Protein AF-A0A443SBC2-F1 (afdb_monomer)

Solvent-accessible surface area (backbone atoms only — not comparable to full-atom values): 10762 Å² total; per-residue (Å²): 138,77,48,64,38,81,44,65,46,86,57,54,57,72,77,80,82,65,91,41,56,17,70,74,80,70,44,75,55,86,59,89,43,42,35,43,41,45,46,90,84,45,84,86,60,54,42,38,27,45,38,73,80,47,44,41,19,76,85,80,59,51,44,46,48,43,91,87,34,51,84,61,52,44,32,42,48,98,94,38,43,25,39,55,72,54,41,27,60,75,68,70,64,67,94,54,98,64,90,69,68,66,50,53,18,60,63,77,65,45,80,42,57,73,84,59,74,66,41,68,83,55,99,84,45,36,22,42,66,85,44,38,37,17,72,81,79,61,48,74,59,51,78,71,39,47,32,31,70,43,95,84,71,66,48,38,35,36,40,89,91,60,34,90,78,50,81,91,57,74,74,45,67,39,70,85,128

Sequence (177 aa):
MSEIVKNVRKSCVELKHVVSVCHRCGRYINERYMLFTRATRSSADDKYWHCNGCLRCDDCGLDFGESNNYQERLYFKDGKYLCKKDYHRFCGVQKSNVLRTSGYCSGCKNFVPYDSVVVKLNATLIFHVECLLCSKCKQRLSTGDKYVLRSDGEGVVCLLNCGGDARGRKRAVLHKK

Nearest PDB structures (foldseek):
  2dfy-assembly2_C  TM=6.670E-01  e=6.212E-09  Mus musculus
  9f5b-assembly1_A  TM=6.236E-01  e=3.544E-08  Homo sapiens
  2rgt-assembly1_A-2  TM=5.190E-01  e=1.484E-08  Mus musculus
  6cme-assembly2_B  TM=4.840E-01  e=2.651E-08  Mus musculus
  4jcj-assembly2_B  TM=4.742E-01  e=1.271E-07  Mus musculus

InterPro domains:
  IPR001781 Zinc finger, LIM-type [PF00412] (22-89)
  IPR001781 Zinc finger, LIM-type [PF00412] (105-158)
  IPR001781 Zinc finger, LIM-type [PS00478] (105-141)
  IPR001781 Zinc finger, LIM-type [PS50023] (20-93)
  IPR001781 Zinc finger, LIM-type [PS50023] (103-169)
  IPR001781 Zinc finger, LIM-type [SM00132] (21-86)
  IPR001781 Zinc finger, LIM-type [SM00132] (104-161)
  IPR050945 LMO/RBTN Transcription Factors [PTHR45787] (19-151)

Foldseek 3Di:
DKWWQADFDQPQPQDPPDQAAAPQPRHTAPDSGWTWTDGPPDPVPIGIHHLPQRQAFPPPRHRCSDPVNVPWTWIDDPNTIHTPVVVCVVVVNDPDPPPFDWDAALQPRHTDDSPADWFDPDPHHIHHQQRQAAPPPRHRDDAFWKWFQDPVNSHIHTCPPGVPPVPPTDIDGRHDD

Structure (mmCIF, N/CA/C/O backbone):
data_AF-A0A443SBC2-F1
#
_entry.id   AF-A0A443SBC2-F1
#
loop_
_atom_site.group_PDB
_atom_site.id
_atom_site.type_symbol
_atom_site.label_atom_id
_atom_site.label_alt_id
_atom_site.label_comp_id
_atom_site.label_asym_id
_atom_site.label_entity_id
_atom_site.label_seq_id
_atom_site.pdbx_PDB_ins_code
_atom_site.Cartn_x
_atom_site.Cartn_y
_atom_site.Cartn_z
_atom_site.occupancy
_atom_site.B_iso_or_equiv
_atom_site.auth_seq_id
_atom_site.auth_comp_id
_atom_site.auth_asym_id
_atom_site.auth_atom_id
_atom_site.pdbx_PDB_model_num
ATOM 1 N N . MET A 1 1 ? -18.798 7.014 -0.365 1.00 45.03 1 MET A N 1
ATOM 2 C CA . MET A 1 1 ? -18.417 8.028 0.645 1.00 45.03 1 MET A CA 1
ATOM 3 C C . MET A 1 1 ? -17.657 7.302 1.743 1.00 45.03 1 MET A C 1
ATOM 5 O O . MET A 1 1 ? -18.220 6.394 2.325 1.00 45.03 1 MET A O 1
ATOM 9 N N . SER A 1 2 ? -16.370 7.585 1.937 1.00 49.59 2 SER A N 1
ATOM 10 C CA . SER A 1 2 ? -15.526 6.899 2.929 1.00 49.59 2 SER A CA 1
ATOM 11 C C . SER A 1 2 ? -15.548 7.641 4.263 1.00 49.59 2 SER A C 1
ATOM 13 O O . SER A 1 2 ? -15.287 8.847 4.286 1.00 49.59 2 SER A O 1
ATOM 15 N N . GLU A 1 3 ? -15.817 6.941 5.360 1.00 57.97 3 GLU A N 1
ATOM 16 C CA . GLU A 1 3 ? -15.925 7.545 6.687 1.00 57.97 3 GLU A CA 1
ATOM 17 C C . GLU A 1 3 ? -14.616 7.367 7.465 1.00 57.97 3 GLU A C 1
ATOM 19 O O . GLU A 1 3 ? -14.084 6.268 7.630 1.00 57.97 3 GLU A O 1
ATOM 24 N N . ILE A 1 4 ? -14.055 8.481 7.937 1.00 61.06 4 ILE A N 1
ATOM 25 C CA . ILE A 1 4 ? -12.857 8.459 8.782 1.00 61.06 4 ILE A CA 1
ATOM 26 C C . ILE A 1 4 ? -13.313 8.241 10.221 1.00 61.06 4 ILE A C 1
ATOM 28 O O . ILE A 1 4 ? -14.001 9.097 10.777 1.00 61.06 4 ILE A O 1
ATOM 32 N N . VAL A 1 5 ? -12.885 7.150 10.854 1.00 64.81 5 VAL A N 1
ATOM 33 C CA . VAL A 1 5 ? -13.143 6.908 12.277 1.00 64.81 5 VAL A CA 1
ATOM 34 C C . VAL A 1 5 ? -12.118 7.718 13.069 1.00 64.81 5 VAL A C 1
ATOM 36 O O . VAL A 1 5 ? -10.976 7.316 13.275 1.00 64.81 5 VAL A O 1
ATOM 39 N N . LYS A 1 6 ? -12.498 8.947 13.432 1.00 54.91 6 LYS A N 1
ATOM 40 C CA . LYS A 1 6 ? -11.538 9.991 13.834 1.00 54.91 6 LYS A CA 1
ATOM 41 C C . LYS A 1 6 ? -10.907 9.800 15.213 1.00 54.91 6 LYS A C 1
ATOM 43 O O . LYS A 1 6 ? -9.974 10.529 15.520 1.00 54.91 6 LYS A O 1
ATOM 48 N N . ASN A 1 7 ? -11.389 8.882 16.049 1.00 52.66 7 ASN A N 1
ATOM 49 C CA . ASN A 1 7 ? -10.945 8.795 17.437 1.00 52.66 7 ASN A CA 1
ATOM 50 C C . ASN A 1 7 ? -11.088 7.372 17.990 1.00 52.66 7 ASN A C 1
ATOM 52 O O . ASN A 1 7 ? -12.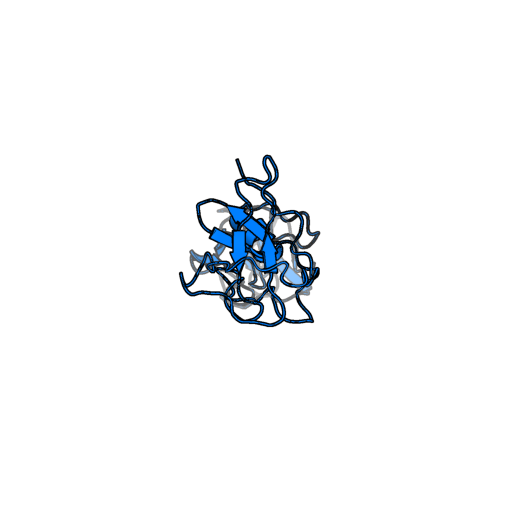163 7.016 18.467 1.00 52.66 7 ASN A O 1
ATOM 56 N N . VAL A 1 8 ? -9.999 6.598 17.982 1.00 54.41 8 VAL A N 1
ATOM 57 C CA . VAL A 1 8 ? -9.817 5.474 18.913 1.00 54.41 8 VAL A CA 1
ATOM 58 C C . VAL A 1 8 ? -9.191 6.080 20.163 1.00 54.41 8 VAL A C 1
ATOM 60 O O . VAL A 1 8 ? -7.974 6.191 20.289 1.00 54.41 8 VAL A O 1
ATOM 63 N N . ARG A 1 9 ? -10.019 6.625 21.058 1.00 51.41 9 ARG A N 1
ATOM 64 C CA . ARG A 1 9 ? -9.485 7.141 22.319 1.00 51.41 9 ARG A CA 1
ATOM 65 C C . ARG A 1 9 ? -9.171 5.939 23.196 1.00 51.41 9 ARG A C 1
ATOM 67 O O . ARG A 1 9 ? -10.083 5.208 23.560 1.00 51.41 9 ARG A O 1
ATOM 74 N N . LYS A 1 10 ? -7.927 5.850 23.677 1.00 44.16 10 LYS A N 1
ATOM 75 C CA . LYS A 1 10 ? -7.561 5.111 24.900 1.00 44.16 10 LYS A CA 1
ATOM 76 C C . LYS A 1 10 ? -8.188 5.746 26.150 1.00 44.16 10 LYS A C 1
ATOM 78 O O . LYS A 1 10 ? -7.647 5.649 27.245 1.00 44.16 10 LYS A O 1
ATOM 83 N N . SER A 1 11 ? -9.308 6.455 25.997 1.00 43.88 11 SER A N 1
ATOM 84 C CA . SER A 1 11 ? -10.160 6.766 27.124 1.00 43.88 11 SER A CA 1
ATOM 85 C C . SER A 1 11 ? -10.791 5.437 27.470 1.00 43.88 11 SER A C 1
ATOM 87 O O . SER A 1 11 ? -11.877 5.119 27.006 1.00 43.88 11 SER A O 1
ATOM 89 N N . CYS A 1 12 ? -10.034 4.646 28.221 1.00 46.56 12 CYS A N 1
ATOM 90 C CA . CYS A 1 12 ? -10.514 3.848 29.317 1.00 46.56 12 CYS A CA 1
ATOM 91 C C . CYS A 1 12 ? -11.676 4.605 29.969 1.00 46.56 12 CYS A C 1
ATOM 93 O O . CYS A 1 12 ? -11.464 5.418 30.863 1.00 46.56 12 CYS A O 1
ATOM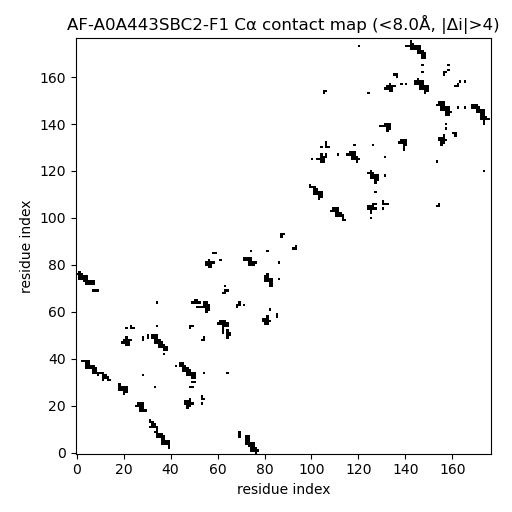 95 N N . VAL A 1 13 ? -12.885 4.460 29.424 1.00 51.00 13 VAL A N 1
ATOM 96 C CA . VAL A 1 13 ? -14.071 5.012 30.057 1.00 51.00 13 VAL A CA 1
ATOM 97 C C . VAL A 1 13 ? -14.303 4.072 31.219 1.00 51.00 13 VAL A C 1
ATOM 99 O O . VAL A 1 13 ? -14.571 2.890 31.013 1.00 51.00 13 VAL A O 1
ATOM 102 N N . GLU A 1 14 ? -14.092 4.575 32.429 1.00 47.28 14 GLU A N 1
ATOM 103 C CA . GLU A 1 14 ? -14.454 3.856 33.638 1.00 47.28 14 GLU A CA 1
ATOM 104 C C . GLU A 1 14 ? -15.924 3.448 33.508 1.00 47.28 14 GLU A C 1
ATOM 106 O O . GLU A 1 14 ? -16.772 4.281 33.167 1.00 47.28 14 GLU A O 1
ATOM 111 N N . LEU A 1 15 ? -16.199 2.149 33.666 1.00 50.91 15 LEU A N 1
ATOM 112 C CA . LEU A 1 15 ? -17.531 1.573 33.528 1.00 50.91 15 LEU A CA 1
ATOM 113 C C . LEU A 1 15 ? -18.494 2.315 34.459 1.00 50.91 15 LEU A C 1
ATOM 115 O O . LEU A 1 15 ? -18.660 1.951 35.619 1.00 50.91 15 LEU A O 1
ATOM 119 N N . LYS A 1 16 ? -19.230 3.295 33.936 1.00 47.50 16 LYS A N 1
ATOM 120 C CA . LYS A 1 16 ? -20.528 3.649 34.507 1.00 47.50 16 LYS A CA 1
ATOM 121 C C . LYS A 1 16 ? -21.515 2.552 34.114 1.00 47.50 16 LYS A C 1
ATOM 123 O O . LYS A 1 16 ? -22.383 2.789 33.294 1.00 47.50 16 LYS A O 1
ATOM 128 N N . HIS A 1 17 ? -21.329 1.335 34.631 1.00 50.44 17 HIS A N 1
ATOM 129 C CA . HIS A 1 17 ? -22.318 0.249 34.600 1.00 50.44 17 HIS A CA 1
ATOM 130 C C . HIS A 1 17 ? -23.004 -0.033 33.239 1.00 50.44 17 HIS A C 1
ATOM 132 O O . HIS A 1 17 ? -24.170 -0.417 33.215 1.00 50.44 17 HIS A O 1
ATOM 138 N N . VAL A 1 18 ? -22.319 0.115 32.096 1.00 56.25 18 VAL A N 1
ATOM 139 C CA . VAL A 1 18 ? -22.893 -0.266 30.791 1.00 56.25 18 VAL A CA 1
ATOM 140 C C . VAL A 1 18 ? -22.259 -1.565 30.319 1.00 56.25 18 VAL A C 1
ATOM 142 O O . VAL A 1 18 ? -21.136 -1.576 29.812 1.00 56.25 18 VAL A O 1
ATOM 145 N N . VAL A 1 19 ? -22.998 -2.664 30.474 1.00 64.00 19 VAL A N 1
ATOM 146 C CA . VAL A 1 19 ? -22.693 -3.938 29.817 1.00 64.00 19 VAL A CA 1
ATOM 147 C C . VAL A 1 19 ? -22.680 -3.684 28.309 1.00 64.00 19 VAL A C 1
ATOM 149 O O . VAL A 1 19 ? -23.722 -3.486 27.691 1.00 64.00 19 VAL A O 1
ATOM 152 N N . SER A 1 20 ? -21.484 -3.625 27.728 1.00 77.88 20 SER A N 1
ATOM 153 C CA . SER A 1 20 ? -21.288 -3.290 26.317 1.00 77.88 20 SER A CA 1
ATOM 154 C C . SER A 1 20 ? -20.962 -4.556 25.533 1.00 77.88 20 SER A C 1
ATOM 156 O O . SER A 1 20 ? -20.170 -5.387 25.980 1.00 77.88 20 SER A O 1
ATOM 158 N N . VAL A 1 21 ? -21.577 -4.722 24.363 1.00 85.94 21 VAL A N 1
ATOM 159 C CA . VAL A 1 21 ? -21.328 -5.862 23.471 1.00 85.94 21 VAL A CA 1
ATOM 160 C C . VAL A 1 21 ? -20.299 -5.456 22.423 1.00 85.94 21 VAL A C 1
ATOM 162 O O . VAL A 1 21 ? -20.427 -4.411 21.783 1.00 85.94 21 VAL A O 1
ATOM 165 N N . CYS A 1 22 ? -19.269 -6.279 22.237 1.00 87.88 22 CYS A N 1
ATOM 166 C CA . CYS A 1 22 ? -18.253 -6.025 21.227 1.00 87.88 22 CYS A CA 1
ATOM 167 C C . CYS A 1 22 ? -18.829 -6.175 19.816 1.00 87.88 22 CYS A C 1
ATOM 169 O O . CYS A 1 22 ? -19.391 -7.214 19.470 1.00 87.88 22 CYS A O 1
ATOM 171 N N . HIS A 1 23 ? -18.600 -5.169 18.969 1.00 87.38 23 HIS A N 1
ATOM 172 C CA . HIS A 1 23 ? -19.105 -5.154 17.598 1.00 87.38 23 HIS A CA 1
ATOM 173 C C . HIS A 1 23 ? -18.532 -6.274 16.711 1.00 87.38 23 HIS A C 1
ATOM 175 O O . HIS A 1 23 ? -19.235 -6.751 15.827 1.00 87.38 23 HIS A O 1
ATOM 181 N N . ARG A 1 24 ? -17.281 -6.715 16.938 1.00 87.06 24 ARG A N 1
ATOM 182 C CA . ARG A 1 24 ? -16.653 -7.777 16.126 1.00 87.06 24 ARG A CA 1
ATOM 183 C C . ARG A 1 24 ? -17.097 -9.176 16.534 1.00 87.06 24 ARG A C 1
ATOM 185 O O . ARG A 1 24 ? -17.458 -9.974 15.680 1.00 87.06 24 ARG A O 1
ATOM 192 N N . CYS A 1 25 ? -16.987 -9.502 17.821 1.00 89.81 25 CYS A N 1
ATOM 193 C CA . CYS A 1 25 ? -17.155 -10.877 18.299 1.00 89.81 25 CYS A CA 1
ATOM 194 C C . CYS A 1 25 ? -18.537 -11.156 18.908 1.00 89.81 25 CYS A C 1
ATOM 196 O O . CYS A 1 25 ? -18.828 -12.308 19.221 1.00 89.81 25 CYS A O 1
ATOM 198 N N . GLY A 1 26 ? -19.366 -10.127 19.121 1.00 87.44 26 GLY A N 1
ATOM 199 C CA . GLY A 1 26 ? -20.708 -10.257 19.697 1.00 87.44 26 GLY A CA 1
ATOM 200 C C . GLY A 1 26 ? -20.736 -10.638 21.180 1.00 87.44 26 GLY A C 1
ATOM 201 O O . GLY A 1 26 ? -21.807 -10.884 21.727 1.00 87.44 26 GLY A O 1
ATOM 202 N N . ARG A 1 27 ? -19.580 -10.703 21.850 1.00 88.00 27 ARG A N 1
ATOM 203 C CA . ARG A 1 27 ? -19.480 -11.045 23.276 1.00 88.00 27 ARG A CA 1
ATOM 204 C C . ARG A 1 27 ? -19.495 -9.796 24.145 1.00 88.00 27 ARG A C 1
ATOM 206 O O . ARG A 1 27 ? -19.067 -8.724 23.716 1.00 88.00 27 ARG A O 1
ATOM 213 N N . TYR A 1 28 ? -19.928 -9.965 25.388 1.00 85.31 28 TYR A N 1
ATOM 214 C CA . TYR A 1 28 ? -19.843 -8.922 26.403 1.00 85.31 28 TYR A CA 1
ATOM 215 C C . TYR A 1 28 ? -18.390 -8.515 26.676 1.00 85.31 28 TYR A C 1
ATOM 217 O O . TYR A 1 28 ? -17.472 -9.343 26.692 1.00 85.31 28 TYR A O 1
ATOM 225 N N . ILE A 1 29 ? -18.181 -7.217 26.868 1.00 84.12 29 ILE A N 1
ATOM 226 C CA . ILE A 1 29 ? -16.894 -6.640 27.240 1.00 84.12 29 ILE A CA 1
ATOM 227 C C . ILE A 1 29 ? -16.832 -6.590 28.766 1.00 84.12 29 ILE A C 1
ATOM 229 O O . ILE A 1 29 ? -17.427 -5.718 29.390 1.00 84.12 29 ILE A O 1
ATOM 233 N N . ASN A 1 30 ? -16.105 -7.544 29.351 1.00 79.81 30 ASN A N 1
ATOM 234 C CA . ASN A 1 30 ? -15.861 -7.634 30.798 1.00 79.81 30 ASN A CA 1
ATOM 235 C C . ASN A 1 30 ? -14.482 -7.071 31.196 1.00 79.81 30 ASN A C 1
ATOM 237 O O . ASN A 1 30 ? -14.029 -7.243 32.325 1.00 79.81 30 ASN A O 1
ATOM 241 N N . GLU A 1 31 ? -13.772 -6.463 30.248 1.00 73.94 31 GLU A N 1
ATOM 242 C CA . GLU A 1 31 ? -12.428 -5.929 30.449 1.00 73.94 31 GLU A CA 1
ATOM 243 C C . GLU A 1 31 ? -12.472 -4.629 31.258 1.00 73.94 31 GLU A C 1
ATOM 245 O O . GLU A 1 31 ? -13.407 -3.837 31.150 1.00 73.94 31 GLU A O 1
ATOM 250 N N . ARG A 1 32 ? -11.412 -4.371 32.038 1.00 72.19 32 ARG A N 1
ATOM 251 C CA . ARG A 1 32 ? -11.267 -3.121 32.807 1.00 72.19 32 ARG A CA 1
ATOM 252 C C . ARG A 1 32 ? -11.282 -1.880 31.911 1.00 72.19 32 ARG A C 1
ATOM 254 O O . ARG A 1 32 ? -11.643 -0.792 32.351 1.00 72.19 32 ARG A O 1
ATOM 261 N N . TYR A 1 33 ? -10.845 -2.052 30.672 1.00 72.94 33 TYR A N 1
ATOM 262 C CA . TYR A 1 33 ? -10.735 -1.016 29.667 1.00 72.94 33 TYR A CA 1
ATOM 263 C C . TYR A 1 33 ? -11.360 -1.527 28.375 1.00 72.94 33 TYR A C 1
ATOM 265 O O . TYR A 1 33 ? -11.279 -2.715 28.084 1.00 72.94 33 TYR A O 1
ATOM 273 N N . MET A 1 34 ? -11.972 -0.629 27.608 1.00 75.50 34 MET A N 1
ATOM 274 C CA . MET A 1 34 ? -12.554 -0.945 26.307 1.00 75.50 34 MET A CA 1
ATOM 275 C C . MET A 1 34 ? -12.214 0.144 25.299 1.00 75.50 34 MET A C 1
ATOM 277 O O . MET A 1 34 ? -11.988 1.301 25.667 1.00 75.50 34 MET A O 1
ATOM 281 N N . LEU A 1 35 ? -12.206 -0.220 24.021 1.00 78.69 35 LEU A N 1
ATOM 282 C CA . LEU A 1 35 ? -12.075 0.731 22.927 1.00 78.69 35 LEU A CA 1
ATOM 283 C C . LEU A 1 35 ? -13.469 1.108 22.438 1.00 78.69 35 LEU A C 1
ATOM 285 O O . LEU A 1 35 ? -14.365 0.269 22.347 1.00 78.69 35 LEU A O 1
ATOM 289 N N . PHE A 1 36 ? -13.641 2.367 22.061 1.00 78.44 36 PHE A N 1
ATOM 290 C CA . PHE A 1 36 ? -14.837 2.806 21.360 1.00 78.44 36 PHE A CA 1
ATOM 291 C C . PHE A 1 36 ? -14.449 3.618 20.132 1.00 78.44 36 PHE A C 1
ATOM 293 O O . PHE A 1 36 ? -13.471 4.370 20.132 1.00 78.44 36 PHE A O 1
ATOM 300 N N . THR A 1 37 ? -15.221 3.446 19.069 1.00 76.44 37 THR A N 1
ATOM 301 C CA . THR A 1 37 ? -15.059 4.177 17.816 1.00 76.44 37 THR A CA 1
ATOM 302 C C . THR A 1 37 ? -16.245 5.104 17.641 1.00 76.44 37 THR A C 1
ATOM 304 O O . THR A 1 37 ? -17.375 4.626 17.549 1.00 76.44 37 THR A O 1
ATOM 307 N N . ARG A 1 38 ? -15.984 6.413 17.563 1.00 70.94 38 ARG A N 1
ATOM 308 C CA . ARG A 1 38 ? -17.017 7.412 17.268 1.00 70.94 38 ARG A CA 1
ATOM 309 C C . ARG A 1 38 ? -17.305 7.496 15.781 1.00 70.94 38 ARG A C 1
ATOM 311 O O . ARG A 1 38 ? -16.388 7.764 14.995 1.00 70.94 38 ARG A O 1
ATOM 318 N N . ALA A 1 39 ? -18.571 7.343 15.413 1.00 61.34 39 ALA A N 1
ATOM 319 C CA . ALA A 1 39 ? -19.033 7.704 14.083 1.00 61.34 39 ALA A CA 1
ATOM 320 C C . ALA A 1 39 ? -19.072 9.234 13.940 1.00 61.34 39 ALA A C 1
ATOM 322 O O . ALA A 1 39 ? -19.219 9.980 14.906 1.00 61.34 39 ALA A O 1
ATOM 323 N N . THR A 1 40 ? -18.887 9.737 12.722 1.00 53.91 40 THR A N 1
ATOM 324 C CA . THR A 1 40 ? -18.639 11.173 12.493 1.00 53.91 40 THR A CA 1
ATOM 325 C C . THR A 1 40 ? -19.895 12.049 12.503 1.00 53.91 40 THR A C 1
ATOM 327 O O . THR A 1 40 ? -19.765 13.261 12.337 1.00 53.91 40 THR A O 1
ATOM 330 N N . ARG A 1 41 ? -21.093 11.473 12.679 1.00 50.75 41 ARG A N 1
ATOM 331 C CA . ARG A 1 41 ? -22.367 12.187 12.469 1.00 50.75 41 ARG A CA 1
ATOM 332 C C . ARG A 1 41 ? -23.390 12.047 13.598 1.00 50.75 41 ARG A C 1
ATOM 334 O O . ARG A 1 41 ? -24.247 12.916 13.704 1.00 50.75 41 ARG A O 1
ATOM 341 N N . SER A 1 42 ? -23.297 11.027 14.452 1.00 50.66 42 SER A N 1
ATOM 342 C CA . SER A 1 42 ? -24.193 10.853 15.600 1.00 50.66 42 SER A CA 1
ATOM 343 C C . SER A 1 42 ? -23.514 10.009 16.686 1.00 50.66 42 SER A C 1
ATOM 345 O O . SER A 1 42 ? -22.711 9.134 16.372 1.00 50.66 42 SER A O 1
ATOM 347 N N . SER A 1 43 ? -23.836 10.260 17.957 1.00 56.84 43 SER A N 1
ATOM 348 C CA . SER A 1 43 ? -23.415 9.417 19.089 1.00 56.84 43 SER A CA 1
ATOM 349 C C . SER A 1 43 ? -24.206 8.107 19.197 1.00 56.84 43 SER A C 1
ATOM 351 O O . SER A 1 43 ? -23.905 7.293 20.063 1.00 56.84 43 SER A O 1
ATOM 353 N N . ALA A 1 44 ? -25.229 7.905 18.359 1.00 56.47 44 ALA A N 1
ATOM 354 C CA . ALA A 1 44 ? -26.037 6.686 18.344 1.00 56.47 44 ALA A CA 1
ATOM 355 C C . ALA A 1 44 ? -25.349 5.529 17.596 1.00 56.47 44 ALA A C 1
ATOM 357 O O . ALA A 1 44 ? -25.728 4.376 17.773 1.00 56.47 44 ALA A O 1
ATOM 358 N N . ASP A 1 45 ? -24.312 5.827 16.811 1.00 66.62 45 ASP A N 1
ATOM 359 C CA . ASP A 1 45 ? -23.561 4.846 16.019 1.00 66.62 45 ASP A CA 1
ATOM 360 C C . ASP A 1 45 ? -22.191 4.510 16.637 1.00 66.62 45 ASP A C 1
ATOM 362 O O . ASP A 1 45 ? -21.313 3.945 15.974 1.00 66.62 45 ASP A O 1
ATOM 366 N N . ASP A 1 46 ? -21.979 4.885 17.902 1.00 75.38 46 ASP A N 1
ATOM 367 C CA . ASP A 1 46 ? -20.761 4.562 18.637 1.00 75.38 46 ASP A CA 1
ATOM 368 C C . ASP A 1 46 ? -20.667 3.038 18.823 1.00 75.38 46 ASP A C 1
ATOM 370 O O . ASP A 1 46 ? -21.585 2.378 19.310 1.00 75.38 46 ASP A O 1
ATOM 374 N N . LYS A 1 47 ? -19.537 2.456 18.409 1.00 82.19 47 LYS A N 1
ATOM 375 C CA . LYS A 1 47 ? -19.287 1.006 18.499 1.00 82.19 47 LYS A CA 1
ATOM 376 C C . LYS A 1 47 ? -18.231 0.716 19.553 1.00 82.19 47 LYS A C 1
ATOM 378 O O . LYS A 1 47 ? -17.243 1.449 19.651 1.00 82.19 47 LYS A O 1
ATOM 383 N N . TYR A 1 48 ? -18.414 -0.388 20.271 1.00 84.44 48 TYR A N 1
ATOM 384 C CA . TYR A 1 48 ? -17.529 -0.843 21.342 1.00 84.44 48 TYR A CA 1
ATOM 385 C C . TYR A 1 48 ? -16.734 -2.079 20.930 1.00 84.44 48 TYR A C 1
ATOM 387 O O . TYR A 1 48 ? -17.215 -2.941 20.186 1.00 84.44 48 TYR A O 1
ATOM 395 N N . TRP A 1 49 ? -15.507 -2.173 21.432 1.00 86.62 49 TRP A N 1
ATOM 396 C CA . TRP A 1 49 ? -14.559 -3.222 21.082 1.00 86.62 49 TRP A CA 1
ATOM 397 C C . TRP A 1 49 ? -13.722 -3.613 22.294 1.00 86.62 49 TRP A C 1
ATOM 399 O O . TRP A 1 49 ? -13.372 -2.760 23.112 1.00 86.62 49 TRP A O 1
ATOM 409 N N . HIS A 1 50 ? -13.362 -4.894 22.378 1.00 85.38 50 HIS A N 1
ATOM 410 C CA . HIS A 1 50 ? -12.333 -5.344 23.314 1.00 85.38 50 HIS A CA 1
ATOM 411 C C . HIS A 1 50 ? -11.002 -4.640 23.041 1.00 85.38 50 HIS A C 1
ATOM 413 O O . HIS A 1 50 ? -10.676 -4.338 21.887 1.00 85.38 50 HIS A O 1
ATOM 419 N N . CYS A 1 51 ? -10.233 -4.409 24.104 1.00 78.69 51 CYS A N 1
ATOM 420 C CA . CYS A 1 51 ? -8.904 -3.814 24.029 1.00 78.69 51 CYS A CA 1
ATOM 421 C C . CYS A 1 51 ? -7.916 -4.689 23.274 1.00 78.69 51 CYS A C 1
ATOM 423 O O . CYS A 1 51 ? -7.042 -4.144 22.622 1.00 78.69 51 CYS A O 1
ATOM 425 N N . ASN A 1 52 ? -8.060 -6.011 23.328 1.00 81.81 52 ASN A N 1
ATOM 426 C CA . ASN A 1 52 ? -7.159 -6.911 22.628 1.00 81.81 52 ASN A CA 1
ATOM 427 C C . ASN A 1 52 ? -7.912 -7.643 21.526 1.00 81.81 52 ASN A C 1
ATOM 429 O O . ASN A 1 52 ? -8.870 -8.382 21.755 1.00 81.81 52 ASN A O 1
ATOM 433 N N . GLY A 1 53 ? -7.456 -7.456 20.297 1.00 81.88 53 GLY A N 1
ATOM 434 C CA . GLY A 1 53 ? -7.756 -8.354 19.209 1.00 81.88 53 GLY A CA 1
ATOM 435 C C . GLY A 1 53 ? -9.128 -8.214 18.556 1.00 81.88 53 GLY A C 1
ATOM 436 O O . GLY A 1 53 ? -9.408 -8.958 17.613 1.00 81.88 53 GLY A O 1
ATOM 437 N N . CYS A 1 54 ? -9.983 -7.293 18.989 1.00 88.12 54 CYS A N 1
ATOM 438 C CA . CYS A 1 54 ? -11.286 -7.092 18.350 1.00 88.12 54 CYS A CA 1
ATOM 439 C C . CYS A 1 54 ? -11.334 -5.870 17.434 1.00 88.12 54 CYS A C 1
ATOM 441 O O . CYS A 1 54 ? -12.113 -5.865 16.481 1.00 88.12 54 CYS A O 1
ATOM 443 N N . LEU A 1 55 ? -10.478 -4.872 17.650 1.00 86.50 55 LEU A N 1
ATOM 444 C CA . LEU A 1 55 ? -10.318 -3.754 16.729 1.00 86.50 55 LEU A CA 1
ATOM 445 C C . LEU A 1 55 ? -9.021 -3.934 15.941 1.00 86.50 55 LEU A C 1
ATOM 447 O O . LEU A 1 55 ? -7.957 -3.518 16.386 1.00 86.50 55 LEU A O 1
ATOM 451 N N . ARG A 1 56 ? -9.112 -4.565 14.767 1.00 87.75 56 ARG A N 1
ATOM 452 C CA . ARG A 1 56 ? -7.959 -4.812 13.891 1.00 87.75 56 ARG A CA 1
ATOM 453 C C . ARG A 1 56 ? -8.210 -4.373 12.460 1.00 87.75 56 ARG A C 1
ATOM 455 O O . ARG A 1 56 ? -9.358 -4.214 12.047 1.00 87.75 56 ARG A O 1
ATOM 462 N N . CYS A 1 57 ? -7.128 -4.195 11.713 1.00 87.00 57 CYS A N 1
ATOM 463 C CA . CYS A 1 57 ? -7.192 -3.994 10.277 1.00 87.00 57 CYS A CA 1
ATOM 464 C C . CYS A 1 57 ? -7.555 -5.311 9.583 1.00 87.00 57 CYS A C 1
ATOM 466 O O . CYS A 1 57 ? -6.898 -6.321 9.819 1.00 87.00 57 CYS A O 1
ATOM 468 N N . ASP A 1 58 ? -8.557 -5.296 8.705 1.00 86.12 58 ASP A N 1
ATOM 469 C CA . ASP A 1 58 ? -9.019 -6.511 8.020 1.00 86.12 58 ASP A CA 1
ATOM 470 C C . ASP A 1 58 ? -8.036 -7.026 6.954 1.00 86.12 58 ASP A C 1
ATOM 472 O O . ASP A 1 58 ? -8.097 -8.198 6.596 1.00 86.12 58 ASP A O 1
ATOM 476 N N . ASP A 1 59 ? -7.112 -6.184 6.476 1.00 82.56 59 ASP A N 1
ATOM 477 C CA . ASP A 1 59 ? -6.143 -6.564 5.440 1.00 82.56 59 ASP A CA 1
ATOM 478 C C . ASP A 1 59 ? -4.775 -6.977 6.022 1.00 82.56 59 ASP A C 1
ATOM 480 O O . ASP A 1 59 ? -4.215 -7.985 5.601 1.00 82.56 59 ASP A O 1
ATOM 484 N N . CYS A 1 60 ? -4.218 -6.235 6.990 1.00 83.81 60 CYS A N 1
ATOM 485 C CA . CYS A 1 60 ? -2.908 -6.565 7.580 1.00 83.81 60 CYS A CA 1
ATOM 486 C C . CYS A 1 60 ? -2.972 -7.203 8.974 1.00 83.81 60 CYS A C 1
ATOM 488 O O . CYS A 1 60 ? -1.935 -7.576 9.516 1.00 83.81 60 CYS A O 1
ATOM 490 N N . GLY A 1 61 ? -4.154 -7.295 9.589 1.00 85.12 61 GLY A N 1
ATOM 491 C CA . GLY A 1 61 ? -4.321 -7.849 10.935 1.00 85.12 61 GLY A CA 1
ATOM 492 C C . GLY A 1 61 ? -3.807 -6.961 12.072 1.00 85.12 61 GLY A C 1
ATOM 493 O O . GLY A 1 61 ? -3.899 -7.374 13.227 1.00 85.12 61 GLY A O 1
ATOM 494 N N . LEU A 1 62 ? -3.298 -5.756 11.772 1.00 83.75 62 LEU A N 1
ATOM 495 C CA . LEU A 1 62 ? -2.783 -4.812 12.768 1.00 83.75 62 LEU A CA 1
ATOM 496 C C . LEU A 1 62 ? -3.827 -4.547 13.846 1.00 83.75 62 LEU A C 1
ATOM 498 O O . LEU A 1 62 ? -4.940 -4.124 13.531 1.00 83.75 62 LEU A O 1
ATOM 502 N N . ASP A 1 63 ? -3.449 -4.778 15.099 1.00 85.25 63 ASP A N 1
ATOM 503 C CA . ASP A 1 63 ? -4.296 -4.540 16.258 1.00 85.25 63 ASP A CA 1
ATOM 504 C C . ASP A 1 63 ? -4.154 -3.095 16.737 1.00 85.25 63 ASP A C 1
ATOM 506 O O . ASP A 1 63 ? -3.071 -2.651 17.125 1.00 85.25 63 ASP A O 1
ATOM 510 N N . PHE A 1 64 ? -5.258 -2.349 16.688 1.00 80.00 64 PHE A N 1
ATOM 511 C CA . PHE A 1 64 ? -5.307 -0.952 17.125 1.00 80.00 64 PHE A CA 1
ATOM 512 C C . PHE A 1 64 ? -5.354 -0.814 18.648 1.00 80.00 64 PHE A C 1
ATOM 514 O O . PHE A 1 64 ? -5.182 0.289 19.169 1.00 80.00 64 PHE A O 1
ATOM 521 N N . GLY A 1 65 ? -5.616 -1.910 19.356 1.00 73.62 65 GLY A N 1
ATOM 522 C CA . GLY A 1 65 ? -5.634 -1.957 20.807 1.00 73.62 65 GLY A CA 1
ATOM 523 C C . GLY A 1 65 ? -4.264 -2.105 21.462 1.00 73.62 65 GLY A C 1
ATOM 524 O O . GLY A 1 65 ? -4.104 -1.765 22.636 1.00 73.62 65 GLY A O 1
ATOM 525 N N . GLU A 1 66 ? -3.247 -2.524 20.704 1.00 74.00 66 GLU A N 1
ATOM 526 C CA . GLU A 1 66 ? -1.872 -2.577 21.195 1.00 74.00 66 GLU A CA 1
ATOM 527 C C . GLU A 1 66 ? -1.318 -1.175 21.499 1.00 74.00 66 GLU A C 1
ATOM 529 O O . GLU A 1 66 ? -1.527 -0.206 20.761 1.00 74.00 66 GLU A O 1
ATOM 534 N N . SER A 1 67 ? -0.533 -1.070 22.579 1.00 60.97 67 SER A N 1
ATOM 535 C CA . SER A 1 67 ? 0.007 0.196 23.098 1.00 60.97 67 SER A CA 1
ATOM 536 C C . SER A 1 67 ? 0.865 0.979 22.109 1.00 60.97 67 SER A C 1
ATOM 538 O O . SER A 1 67 ? 1.063 2.172 22.310 1.00 60.97 67 SER A O 1
ATOM 540 N N . ASN A 1 68 ? 1.378 0.327 21.067 1.00 65.94 68 ASN A N 1
ATOM 541 C CA . ASN A 1 68 ? 2.239 0.947 20.063 1.00 65.94 68 ASN A CA 1
ATOM 542 C C . ASN A 1 68 ? 1.449 1.466 18.850 1.00 65.94 68 ASN A C 1
ATOM 544 O O . ASN A 1 68 ? 1.957 2.297 18.104 1.00 65.94 68 ASN A O 1
ATOM 548 N N . ASN A 1 69 ? 0.198 1.026 18.678 1.00 66.44 69 ASN A N 1
ATOM 549 C CA . ASN A 1 69 ? -0.605 1.285 17.479 1.00 66.44 69 ASN A CA 1
ATOM 550 C C . ASN A 1 69 ? -1.779 2.248 17.726 1.00 66.44 69 ASN A C 1
ATOM 552 O O . ASN A 1 69 ? -2.478 2.616 16.787 1.00 66.44 69 ASN A O 1
ATOM 556 N N . TYR A 1 70 ? -1.984 2.717 18.962 1.00 61.41 70 TYR A N 1
ATOM 557 C CA . TYR A 1 70 ? -3.117 3.583 19.337 1.00 61.41 70 TYR A CA 1
ATOM 558 C C . TYR A 1 70 ? -3.169 4.941 18.608 1.00 61.41 70 TYR A C 1
ATOM 560 O O . TYR A 1 70 ? -4.205 5.604 18.604 1.00 61.41 70 TYR A O 1
ATOM 568 N N . GLN A 1 71 ? -2.049 5.387 18.029 1.00 60.06 71 GLN A N 1
ATOM 569 C CA . GLN A 1 71 ? -1.966 6.629 17.252 1.00 60.06 71 GLN A CA 1
ATOM 570 C C . GLN A 1 71 ? -2.313 6.427 15.766 1.00 60.06 71 GLN A C 1
ATOM 572 O O . GLN A 1 71 ? -2.445 7.407 15.023 1.00 60.06 71 GLN A O 1
ATOM 577 N N . GLU A 1 72 ? -2.458 5.179 15.309 1.00 68.56 72 GLU A N 1
ATOM 578 C CA . GLU A 1 72 ? -2.813 4.881 13.926 1.00 68.56 72 GLU A CA 1
ATOM 579 C C . GLU A 1 72 ? -4.272 5.258 13.652 1.00 68.56 72 GLU A C 1
ATOM 581 O O . GLU A 1 72 ? -5.198 4.918 14.391 1.00 68.56 72 GLU A O 1
ATOM 586 N N . ARG A 1 73 ? -4.494 5.986 12.552 1.00 74.44 73 ARG A N 1
ATOM 587 C CA . ARG A 1 73 ? -5.848 6.364 12.133 1.00 74.44 73 ARG A CA 1
ATOM 588 C C . ARG A 1 73 ? -6.561 5.146 11.556 1.00 74.44 73 ARG A C 1
ATOM 590 O O . ARG A 1 73 ? -6.069 4.542 10.600 1.00 74.44 73 ARG A O 1
ATOM 597 N N . LEU A 1 74 ? -7.737 4.858 12.099 1.00 79.94 74 LEU A N 1
ATOM 598 C CA . LEU A 1 74 ? -8.656 3.846 11.603 1.00 79.94 74 LEU A CA 1
ATOM 599 C C . LEU A 1 74 ? -9.601 4.448 10.556 1.00 79.94 74 LEU A C 1
ATOM 601 O O . LEU A 1 74 ? -10.172 5.524 10.746 1.00 79.94 74 LEU A O 1
ATOM 605 N N . TYR A 1 75 ? -9.794 3.734 9.457 1.00 81.25 75 TYR A N 1
ATOM 606 C CA . TYR A 1 75 ? -10.714 4.113 8.392 1.00 81.25 75 TYR A CA 1
ATOM 607 C C . TYR A 1 75 ? -11.751 3.017 8.192 1.00 81.25 75 TYR A C 1
ATOM 609 O O . TYR A 1 75 ? -11.416 1.838 8.284 1.00 81.25 75 TYR A O 1
ATOM 617 N N . PHE A 1 76 ? -12.992 3.404 7.894 1.00 80.75 76 PHE A N 1
ATOM 618 C CA . PHE A 1 76 ? -14.05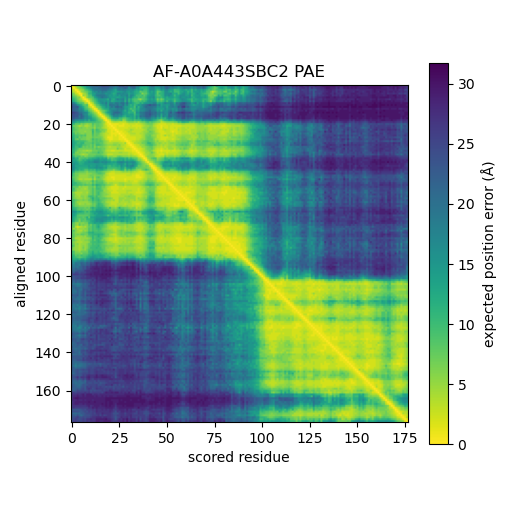0 2.468 7.536 1.00 80.75 76 PHE A CA 1
ATOM 619 C C . PHE A 1 76 ? -14.491 2.715 6.094 1.00 80.75 76 PHE A C 1
ATOM 621 O O . PHE A 1 76 ? -14.880 3.829 5.722 1.00 80.75 76 PHE A O 1
ATOM 628 N N . LYS A 1 77 ? -14.380 1.687 5.254 1.00 78.00 77 LYS A N 1
ATOM 629 C CA . LYS A 1 77 ? -14.777 1.759 3.847 1.00 78.00 77 LYS A CA 1
ATOM 630 C C . LYS A 1 77 ? -15.193 0.384 3.345 1.00 78.00 77 LYS A C 1
ATOM 632 O O . LYS A 1 77 ? -14.509 -0.593 3.618 1.00 78.00 77 LYS A O 1
ATOM 637 N N . ASP A 1 78 ? -16.306 0.334 2.615 1.00 79.38 78 ASP A N 1
ATOM 638 C CA . ASP A 1 78 ? -16.844 -0.881 1.988 1.00 79.38 78 ASP A CA 1
ATOM 639 C C . ASP A 1 78 ? -16.957 -2.065 2.969 1.00 79.38 78 ASP A C 1
ATOM 641 O O . ASP A 1 78 ? -16.607 -3.198 2.655 1.00 79.38 78 ASP A O 1
ATOM 645 N N . GLY A 1 79 ? -17.404 -1.784 4.199 1.00 79.62 79 GLY A N 1
ATOM 646 C CA . GLY A 1 79 ? -17.561 -2.795 5.250 1.00 79.62 79 GLY A CA 1
ATOM 647 C C . GLY A 1 79 ? -16.266 -3.214 5.952 1.00 79.62 79 GLY A C 1
ATOM 648 O O . GLY A 1 79 ? -16.327 -4.040 6.857 1.00 79.62 79 GLY A O 1
ATOM 649 N N . LYS A 1 80 ? -15.112 -2.646 5.578 1.00 83.31 80 LYS A N 1
ATOM 650 C CA . LYS A 1 80 ? -13.802 -2.980 6.145 1.00 83.31 80 LYS A CA 1
ATOM 651 C C . LYS A 1 80 ? -13.238 -1.886 7.039 1.00 83.31 80 LYS A C 1
ATOM 653 O O . LYS A 1 80 ? -13.315 -0.694 6.731 1.00 83.31 80 LYS A O 1
ATOM 658 N N . TYR A 1 81 ? -12.577 -2.324 8.100 1.00 85.50 81 TYR A N 1
ATOM 659 C CA . TYR A 1 81 ? -11.744 -1.535 8.993 1.00 85.50 81 TYR A CA 1
ATOM 660 C C . TYR A 1 81 ? -10.290 -1.596 8.525 1.00 85.50 81 TYR A C 1
ATOM 662 O O . TYR A 1 81 ? -9.659 -2.652 8.506 1.00 85.50 81 TYR A O 1
ATOM 670 N N . LEU A 1 82 ? -9.736 -0.450 8.134 1.00 83.31 82 LEU A N 1
ATOM 671 C CA . LEU A 1 82 ? -8.417 -0.359 7.514 1.00 83.31 82 LEU A CA 1
ATOM 672 C C . LEU A 1 82 ? -7.503 0.588 8.293 1.00 83.31 82 LEU A C 1
ATOM 674 O O . LEU A 1 82 ? -7.919 1.668 8.721 1.00 83.31 82 LEU A O 1
ATOM 678 N N . CYS A 1 83 ? -6.233 0.205 8.443 1.00 84.00 83 CYS A N 1
ATOM 679 C CA . CYS A 1 83 ? -5.205 1.120 8.936 1.00 84.00 83 CYS A CA 1
ATOM 680 C C . CYS A 1 83 ? -4.925 2.202 7.892 1.00 84.00 83 CYS A C 1
ATOM 682 O O . CYS A 1 83 ? -5.248 2.042 6.717 1.00 84.00 83 CYS A O 1
ATOM 684 N N . LYS A 1 84 ? -4.276 3.302 8.282 1.00 78.88 84 LYS A N 1
ATOM 685 C CA . LYS A 1 84 ? -3.912 4.373 7.345 1.00 78.88 84 LYS A CA 1
ATOM 686 C C . LYS A 1 84 ? -3.205 3.834 6.098 1.00 78.88 84 LYS A C 1
ATOM 688 O O . LYS A 1 84 ? -3.580 4.191 4.982 1.00 78.88 84 LYS A O 1
ATOM 693 N N . LYS A 1 85 ? -2.203 2.967 6.270 1.00 79.12 85 LYS A N 1
ATOM 694 C CA . LYS A 1 85 ? -1.415 2.414 5.156 1.00 79.12 85 LYS A CA 1
ATOM 695 C C . LYS A 1 85 ? -2.297 1.650 4.166 1.00 79.12 85 LYS A C 1
ATOM 697 O O . LYS A 1 85 ? -2.259 1.969 2.976 1.00 79.12 85 LYS A O 1
ATOM 702 N N . ASP A 1 86 ? -3.113 0.723 4.661 1.00 81.19 86 ASP A N 1
ATOM 703 C CA . ASP A 1 86 ? -3.981 -0.111 3.825 1.00 81.19 86 ASP A CA 1
ATOM 704 C C . ASP A 1 86 ? -5.181 0.653 3.284 1.00 81.19 86 ASP A C 1
ATOM 706 O O . ASP A 1 86 ? -5.542 0.464 2.134 1.00 81.19 86 ASP A O 1
ATOM 710 N N . TYR A 1 87 ? -5.733 1.611 4.024 1.00 79.88 87 TYR A N 1
ATOM 711 C CA . TYR A 1 87 ? -6.790 2.487 3.526 1.00 79.88 87 TYR A CA 1
ATOM 712 C C . TYR A 1 87 ? -6.333 3.302 2.316 1.00 79.88 87 TYR A C 1
ATOM 714 O O . TYR A 1 87 ? -7.027 3.384 1.301 1.00 79.88 87 TYR A O 1
ATOM 722 N N . HIS A 1 88 ? -5.145 3.903 2.394 1.00 75.62 88 HIS A N 1
ATOM 723 C CA . HIS A 1 88 ? -4.597 4.643 1.265 1.00 75.62 88 HIS A CA 1
ATOM 724 C C . HIS A 1 88 ? -4.181 3.717 0.111 1.00 75.62 88 HIS A C 1
ATOM 726 O O . HIS A 1 88 ? -4.275 4.147 -1.037 1.00 75.62 88 HIS A O 1
ATOM 732 N N . ARG A 1 89 ? -3.743 2.475 0.383 1.00 72.12 89 ARG A N 1
ATOM 733 C CA . ARG A 1 89 ? -3.525 1.441 -0.647 1.00 72.12 89 ARG A CA 1
ATOM 734 C C . ARG A 1 89 ? -4.847 1.103 -1.342 1.00 72.12 89 ARG A C 1
ATOM 736 O O . ARG A 1 89 ? -4.926 1.193 -2.560 1.00 72.12 89 ARG A O 1
ATOM 743 N N . PHE A 1 90 ? -5.884 0.823 -0.562 1.00 71.62 90 PHE A N 1
ATOM 744 C CA . PHE A 1 90 ? -7.232 0.478 -1.004 1.00 71.62 90 PHE A CA 1
ATOM 745 C C . PHE A 1 90 ? -7.910 1.611 -1.789 1.00 71.62 90 PHE A C 1
ATOM 747 O O . PHE A 1 90 ? -8.656 1.363 -2.729 1.00 71.62 90 PHE A O 1
ATOM 754 N N . CYS A 1 91 ? -7.645 2.874 -1.443 1.00 67.62 91 CYS A N 1
ATOM 755 C CA . CYS A 1 91 ? -8.189 4.028 -2.163 1.00 67.62 91 CYS A CA 1
ATOM 756 C C . CYS A 1 91 ? -7.266 4.567 -3.274 1.00 67.62 91 CYS A C 1
ATOM 758 O O . CYS A 1 91 ? -7.677 5.468 -3.997 1.00 67.62 91 CYS A O 1
ATOM 760 N N . GLY A 1 92 ? -6.022 4.087 -3.388 1.00 60.22 92 GLY A N 1
ATOM 761 C CA . GLY A 1 92 ? -5.025 4.626 -4.324 1.00 60.22 92 GLY A CA 1
ATOM 762 C C . GLY A 1 92 ? -4.525 6.049 -4.006 1.00 60.22 92 GLY A C 1
ATOM 763 O O . GLY A 1 92 ? -3.922 6.685 -4.864 1.00 60.22 92 GLY A O 1
ATOM 764 N N . VAL A 1 93 ? -4.752 6.574 -2.791 1.00 52.28 93 VAL A N 1
ATOM 765 C CA . VAL A 1 93 ? -4.561 8.005 -2.434 1.00 52.28 93 VAL A CA 1
ATOM 766 C C . VAL A 1 93 ? -3.314 8.261 -1.567 1.00 52.28 93 VAL A C 1
ATOM 768 O O . VAL A 1 93 ? -3.352 9.078 -0.646 1.00 52.28 93 VAL A O 1
ATOM 771 N N . GLN A 1 94 ? -2.191 7.565 -1.777 1.00 42.19 94 GLN A N 1
ATOM 772 C CA . GLN A 1 94 ? -0.946 7.932 -1.075 1.00 42.19 94 GLN A CA 1
ATOM 773 C C . GLN A 1 94 ? -0.278 9.145 -1.750 1.00 42.19 94 GLN A C 1
ATOM 775 O O . GLN A 1 94 ? 0.287 9.027 -2.833 1.00 42.19 94 GLN A O 1
ATOM 780 N N . LYS A 1 95 ? -0.254 10.291 -1.054 1.00 40.34 95 LYS A N 1
ATOM 781 C CA . LYS A 1 95 ? 0.659 11.423 -1.310 1.00 40.34 95 LYS A CA 1
ATOM 782 C C . LYS A 1 95 ? 2.039 11.133 -0.698 1.00 40.34 95 LYS A C 1
ATOM 784 O O . LYS A 1 95 ? 2.439 11.774 0.269 1.00 40.34 95 LYS A O 1
ATOM 789 N N . SER A 1 96 ? 2.740 10.117 -1.194 1.00 40.59 96 SER A N 1
ATOM 790 C CA . SER A 1 96 ? 4.109 9.804 -0.767 1.00 40.59 96 SER A CA 1
ATOM 791 C C . SER A 1 96 ? 5.036 9.911 -1.970 1.00 40.59 96 SER A C 1
ATOM 793 O O . SER A 1 96 ? 4.788 9.281 -2.992 1.00 40.59 96 SER A O 1
ATOM 795 N N . ASN A 1 97 ? 6.104 10.698 -1.829 1.00 39.69 97 ASN A N 1
ATOM 796 C CA . ASN A 1 97 ? 7.122 11.006 -2.844 1.00 39.69 97 ASN A CA 1
ATOM 797 C C . ASN A 1 97 ? 7.942 9.793 -3.336 1.00 39.69 97 ASN A C 1
ATOM 799 O O . ASN A 1 97 ? 8.939 9.961 -4.031 1.00 39.69 97 ASN A O 1
ATOM 803 N N . VAL A 1 98 ? 7.527 8.568 -3.017 1.00 40.53 98 VAL A N 1
ATOM 804 C CA . VAL A 1 9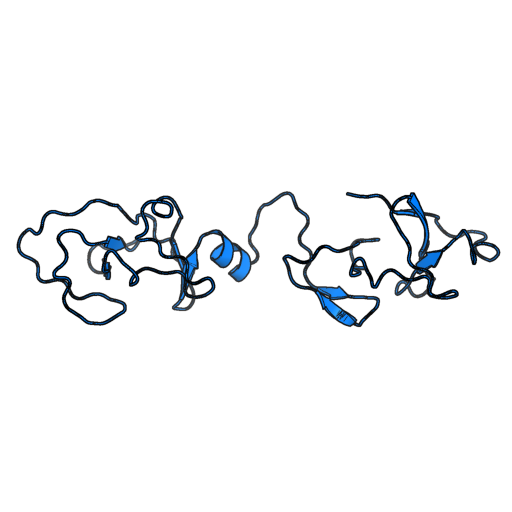8 ? 8.020 7.356 -3.665 1.00 40.53 98 VAL A CA 1
ATOM 805 C C . VAL A 1 98 ? 7.046 7.062 -4.798 1.00 40.53 98 VAL A C 1
ATOM 807 O O . VAL A 1 98 ? 5.921 6.645 -4.534 1.00 40.53 98 VAL A O 1
ATOM 810 N N . LEU A 1 99 ? 7.440 7.320 -6.050 1.00 43.50 99 LEU A N 1
ATOM 811 C CA . LEU A 1 99 ? 6.629 7.033 -7.240 1.00 43.50 99 LEU A CA 1
ATOM 812 C C . LEU A 1 99 ? 6.269 5.531 -7.295 1.00 43.50 99 LEU A C 1
ATOM 814 O O . LEU A 1 99 ? 6.948 4.740 -7.954 1.00 43.50 99 LEU A O 1
ATOM 818 N N . ARG A 1 100 ? 5.181 5.132 -6.632 1.00 46.75 100 ARG A N 1
ATOM 819 C CA . ARG A 1 100 ? 4.578 3.798 -6.709 1.00 46.75 100 ARG A CA 1
ATOM 820 C C . ARG A 1 100 ? 3.832 3.699 -8.034 1.00 46.75 100 ARG A C 1
ATOM 822 O O . ARG A 1 100 ? 2.823 4.366 -8.222 1.00 46.75 100 ARG A O 1
ATOM 829 N N . THR A 1 101 ? 4.330 2.889 -8.961 1.00 52.75 101 THR A N 1
ATOM 830 C CA . THR A 1 101 ? 3.525 2.448 -10.108 1.00 52.75 101 THR A CA 1
ATOM 831 C C . THR A 1 101 ? 3.208 0.987 -9.883 1.00 52.75 101 THR A C 1
ATOM 833 O O . THR A 1 101 ? 4.128 0.185 -9.782 1.00 52.75 101 THR A O 1
ATOM 836 N N . SER A 1 102 ? 1.922 0.666 -9.786 1.00 52.03 102 SER A N 1
ATOM 837 C CA . SER A 1 102 ? 1.442 -0.681 -10.089 1.00 52.03 102 SER A CA 1
ATOM 838 C C . SER A 1 102 ? 1.255 -0.788 -11.592 1.00 52.03 102 SER A C 1
ATOM 840 O O . SER A 1 102 ? 0.925 0.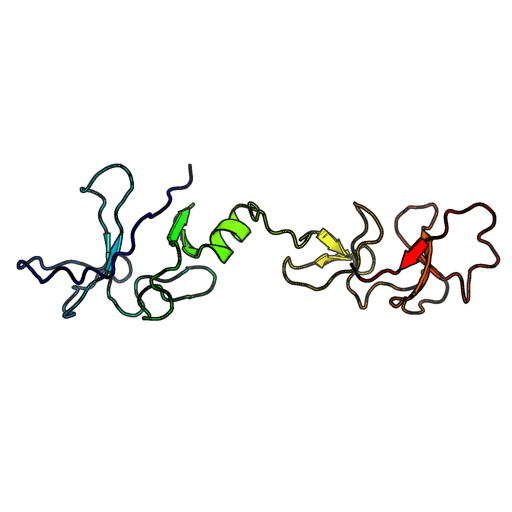193 -12.260 1.00 52.03 102 SER A O 1
ATOM 842 N N . GLY A 1 103 ? 1.503 -1.970 -12.128 1.00 70.31 103 GLY A N 1
ATOM 843 C CA . GLY A 1 103 ? 1.364 -2.237 -13.548 1.00 70.31 103 GLY A CA 1
ATOM 844 C C . GLY A 1 103 ? 1.785 -3.659 -13.863 1.00 70.31 103 GLY A C 1
ATOM 845 O O . GLY A 1 103 ? 2.049 -4.456 -12.965 1.00 70.31 103 GLY A O 1
ATOM 846 N N . TYR A 1 104 ? 1.859 -3.968 -15.147 1.00 76.81 104 TYR A N 1
ATOM 847 C CA . TYR A 1 104 ? 2.402 -5.231 -15.621 1.00 76.81 104 TYR A CA 1
ATOM 848 C C . TYR A 1 104 ? 3.849 -5.022 -16.037 1.00 76.81 104 TYR A C 1
ATOM 850 O O . TYR A 1 104 ? 4.186 -4.025 -16.679 1.00 76.81 104 TYR A O 1
ATOM 858 N N . CYS A 1 105 ? 4.715 -5.957 -15.662 1.00 83.44 105 CYS A N 1
ATOM 859 C CA . CYS A 1 105 ? 6.110 -5.906 -16.048 1.00 83.44 105 CYS A CA 1
ATOM 860 C C . CYS A 1 105 ? 6.204 -6.033 -17.570 1.00 83.44 105 CYS A C 1
ATOM 862 O O . CYS A 1 105 ? 5.766 -7.031 -18.129 1.00 83.44 105 CYS A O 1
ATOM 864 N N . SER A 1 106 ? 6.821 -5.081 -18.266 1.00 84.12 106 SER A N 1
ATOM 865 C CA . SER A 1 106 ? 6.938 -5.155 -19.728 1.00 84.12 106 SER A CA 1
ATOM 866 C C . SER A 1 106 ? 7.819 -6.326 -20.196 1.00 84.12 106 SER A C 1
ATOM 868 O O . SER A 1 106 ? 7.690 -6.755 -21.337 1.00 84.12 106 SER A O 1
ATOM 870 N N . GLY A 1 107 ? 8.665 -6.876 -19.311 1.00 83.88 107 GLY A N 1
ATOM 871 C CA . GLY A 1 107 ? 9.528 -8.029 -19.586 1.00 83.88 107 GLY A CA 1
ATOM 872 C C . GLY A 1 107 ? 8.840 -9.384 -19.402 1.00 83.88 107 GLY A C 1
ATOM 873 O O . GLY A 1 107 ? 8.825 -10.183 -20.331 1.00 83.88 107 GLY A O 1
ATOM 874 N N . CYS A 1 108 ? 8.273 -9.655 -18.220 1.00 85.94 108 CYS A N 1
ATOM 875 C CA . CYS A 1 108 ? 7.633 -10.948 -17.924 1.00 85.94 108 CYS A CA 1
ATOM 876 C C . CYS A 1 108 ? 6.102 -10.936 -18.023 1.00 85.94 108 CYS A C 1
ATOM 878 O O . CYS A 1 108 ? 5.481 -11.969 -17.812 1.00 85.94 108 CYS A O 1
ATOM 880 N N . LYS A 1 109 ? 5.491 -9.777 -18.298 1.00 83.56 109 LYS A N 1
ATOM 881 C CA . LYS A 1 109 ? 4.035 -9.542 -18.372 1.00 83.56 109 LYS A CA 1
ATOM 882 C C . LYS A 1 109 ? 3.251 -9.927 -17.105 1.00 83.56 109 LYS A C 1
ATOM 884 O O . LYS A 1 109 ? 2.031 -9.820 -17.091 1.00 83.56 109 LYS A O 1
ATOM 889 N N . ASN A 1 110 ? 3.938 -10.267 -16.013 1.00 79.31 110 ASN A N 1
ATOM 890 C CA . ASN A 1 110 ? 3.328 -10.522 -14.712 1.00 79.31 110 ASN A CA 1
ATOM 891 C C . ASN A 1 110 ? 2.993 -9.219 -13.983 1.00 79.31 110 ASN A C 1
ATOM 893 O O . ASN A 1 110 ? 3.631 -8.182 -14.196 1.00 79.31 110 ASN A O 1
ATOM 897 N N . PHE A 1 111 ? 1.994 -9.296 -13.105 1.00 75.56 111 PHE A N 1
ATOM 898 C CA . PHE A 1 111 ? 1.595 -8.186 -12.250 1.00 75.56 111 PHE A CA 1
ATOM 899 C C . PHE A 1 111 ? 2.729 -7.789 -11.298 1.00 75.56 111 PHE A C 1
ATOM 901 O O . PHE A 1 111 ? 3.383 -8.647 -10.708 1.00 75.56 111 PHE A O 1
ATOM 908 N N . VAL A 1 112 ? 2.939 -6.482 -11.153 1.00 76.56 112 VAL A N 1
ATOM 909 C CA . VAL A 1 112 ? 3.989 -5.882 -10.331 1.00 76.56 112 VAL A CA 1
ATOM 910 C C . VAL A 1 112 ? 3.354 -5.303 -9.061 1.00 76.56 112 VAL A C 1
ATOM 912 O O . VAL A 1 112 ? 2.634 -4.298 -9.146 1.00 76.56 112 VAL A O 1
ATOM 915 N N . PRO A 1 113 ? 3.596 -5.906 -7.882 1.00 67.25 113 PRO A N 1
ATOM 916 C CA . PRO A 1 113 ? 3.036 -5.435 -6.619 1.00 67.25 113 PRO A CA 1
ATOM 917 C C . PRO A 1 113 ? 3.491 -4.016 -6.248 1.00 67.25 113 PRO A C 1
ATOM 919 O O . PRO A 1 113 ? 4.606 -3.596 -6.555 1.00 67.25 113 PRO A O 1
ATOM 922 N N . TYR A 1 114 ? 2.646 -3.273 -5.532 1.00 61.03 114 TYR A N 1
ATOM 923 C CA . TYR A 1 114 ? 2.877 -1.865 -5.155 1.00 61.03 114 TYR A CA 1
ATOM 924 C C . TYR A 1 114 ? 4.077 -1.610 -4.222 1.00 61.03 114 TYR A C 1
ATOM 926 O O . TYR A 1 114 ? 4.461 -0.456 -4.002 1.00 61.03 114 TYR A O 1
ATOM 934 N N . ASP A 1 115 ? 4.590 -2.656 -3.589 1.00 62.25 115 ASP A N 1
ATOM 935 C CA . ASP A 1 115 ? 5.734 -2.684 -2.677 1.00 62.25 115 ASP A CA 1
ATOM 936 C C . ASP A 1 115 ? 6.993 -3.287 -3.313 1.00 62.25 115 ASP A C 1
ATOM 938 O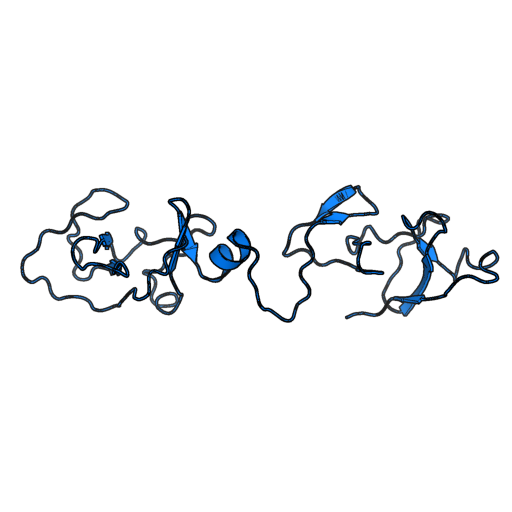 O . ASP A 1 115 ? 8.060 -3.252 -2.702 1.00 62.25 115 ASP A O 1
ATOM 942 N N . SER A 1 116 ? 6.894 -3.788 -4.545 1.00 68.00 116 SER A N 1
ATOM 943 C CA . SER A 1 116 ? 8.036 -4.340 -5.262 1.00 68.00 116 SER A CA 1
ATOM 944 C C . SER A 1 116 ? 8.995 -3.241 -5.731 1.00 68.00 116 SER A C 1
ATOM 946 O O . SER A 1 116 ? 8.597 -2.140 -6.126 1.00 68.00 116 SER A O 1
ATOM 948 N N . VAL A 1 117 ? 10.294 -3.540 -5.685 1.00 77.56 117 VAL A N 1
ATOM 949 C CA . VAL A 1 117 ? 11.323 -2.669 -6.257 1.00 77.56 117 VAL A CA 1
ATOM 950 C C . VAL A 1 117 ? 11.315 -2.851 -7.769 1.00 77.56 117 VAL A C 1
ATOM 952 O O . VAL A 1 117 ? 11.444 -3.965 -8.279 1.00 77.56 117 VAL A O 1
ATOM 955 N N . VAL A 1 118 ? 11.160 -1.746 -8.493 1.00 82.00 118 VAL A N 1
ATOM 956 C CA . VAL A 1 118 ? 10.977 -1.750 -9.947 1.00 82.00 118 VAL A CA 1
ATOM 957 C C . VAL A 1 118 ? 11.929 -0.784 -10.621 1.00 82.00 118 VAL A C 1
ATOM 959 O O . VAL A 1 118 ? 12.341 0.225 -10.049 1.00 82.00 118 VAL A O 1
ATOM 962 N N . VAL A 1 119 ? 12.222 -1.065 -11.882 1.00 83.75 119 VAL A N 1
ATOM 963 C CA . VAL A 1 119 ? 12.926 -0.162 -12.778 1.00 83.75 119 VAL A CA 1
ATOM 964 C C . VAL A 1 119 ? 11.922 0.475 -13.727 1.00 83.75 119 VAL A C 1
ATOM 966 O O . VAL A 1 119 ? 11.153 -0.216 -14.392 1.00 83.75 119 VAL A O 1
ATOM 969 N N . LYS A 1 120 ? 11.940 1.806 -13.803 1.00 80.19 120 LYS A N 1
ATOM 970 C CA . LYS A 1 120 ? 11.124 2.581 -14.741 1.00 80.19 120 LYS A CA 1
ATOM 971 C C . LYS A 1 120 ? 12.018 3.268 -15.748 1.00 80.19 120 LYS A C 1
ATOM 973 O O . LYS A 1 120 ? 12.880 4.056 -15.365 1.00 80.19 120 LYS A O 1
ATOM 978 N N . LEU A 1 121 ? 11.781 2.996 -17.024 1.00 77.50 121 LEU A N 1
ATOM 979 C CA . LEU A 1 121 ? 12.545 3.615 -18.108 1.00 77.50 121 LEU A CA 1
ATOM 980 C C . LEU A 1 121 ? 11.849 4.866 -18.646 1.00 77.50 121 LEU A C 1
ATOM 982 O O . LEU A 1 121 ? 12.499 5.850 -18.983 1.00 77.50 121 LEU A O 1
ATOM 986 N N . ASN A 1 122 ? 10.518 4.841 -18.690 1.00 74.62 122 ASN A N 1
ATOM 987 C CA . ASN A 1 122 ? 9.669 5.978 -19.032 1.00 74.62 122 ASN A CA 1
ATOM 988 C C . ASN A 1 122 ? 8.362 5.905 -18.208 1.00 74.62 122 ASN A C 1
ATOM 990 O O . ASN A 1 122 ? 8.286 5.163 -17.226 1.00 74.62 122 ASN A O 1
ATOM 994 N N . ALA A 1 123 ? 7.347 6.691 -18.575 1.00 69.88 123 ALA A N 1
ATOM 995 C CA . ALA A 1 123 ? 6.066 6.710 -17.868 1.00 69.88 123 ALA A CA 1
ATOM 996 C C . ALA A 1 123 ? 5.273 5.388 -17.969 1.00 69.88 123 ALA A C 1
ATOM 998 O O . ALA A 1 123 ? 4.470 5.106 -17.084 1.00 69.88 123 ALA A O 1
ATOM 999 N N . THR A 1 124 ? 5.495 4.586 -19.014 1.00 71.62 124 THR A N 1
ATOM 1000 C CA . THR A 1 124 ? 4.690 3.397 -19.349 1.00 71.62 124 THR A CA 1
ATOM 1001 C C . THR A 1 124 ? 5.436 2.072 -19.171 1.00 71.62 124 THR A C 1
ATOM 1003 O O . THR A 1 124 ? 4.808 1.028 -19.023 1.00 71.62 124 THR A O 1
ATOM 1006 N N . LEU A 1 125 ? 6.769 2.097 -19.153 1.00 78.81 125 LEU A N 1
ATOM 1007 C CA . LEU A 1 125 ? 7.635 0.926 -19.117 1.00 78.81 125 LEU A CA 1
ATOM 1008 C C . LEU A 1 125 ? 8.161 0.661 -17.714 1.00 78.81 125 LEU A C 1
ATOM 1010 O O . LEU A 1 125 ? 9.070 1.346 -17.227 1.00 78.81 125 LEU A O 1
ATOM 1014 N N . ILE A 1 126 ? 7.602 -0.380 -17.103 1.00 83.62 126 ILE A N 1
ATOM 1015 C CA . ILE A 1 126 ? 7.950 -0.856 -15.768 1.00 83.62 126 ILE A CA 1
ATOM 1016 C C . ILE A 1 126 ? 8.532 -2.256 -15.900 1.00 83.62 126 ILE A C 1
ATOM 1018 O O . ILE A 1 126 ? 7.936 -3.145 -16.507 1.00 83.62 126 ILE A O 1
ATOM 1022 N N . PHE A 1 127 ? 9.688 -2.472 -15.294 1.00 83.56 127 PHE A N 1
ATOM 1023 C CA . PHE A 1 127 ? 10.352 -3.763 -15.251 1.00 83.56 127 PHE A CA 1
ATOM 1024 C C . PHE A 1 127 ? 10.633 -4.145 -13.802 1.00 83.56 127 PHE A C 1
ATOM 1026 O O . PHE A 1 127 ? 10.979 -3.287 -12.991 1.00 83.56 127 PHE A O 1
ATOM 1033 N N . HIS A 1 128 ? 10.544 -5.430 -13.463 1.00 86.75 128 HIS A N 1
ATOM 1034 C CA . HIS A 1 128 ? 11.238 -5.909 -12.270 1.00 86.75 128 HIS A CA 1
ATOM 1035 C C . HIS A 1 128 ? 12.744 -5.699 -12.453 1.00 86.75 128 HIS A C 1
ATOM 1037 O O . HIS A 1 128 ? 13.246 -5.750 -13.579 1.00 86.75 128 HIS A O 1
ATOM 1043 N N . VAL A 1 129 ? 13.480 -5.522 -11.354 1.00 84.00 129 VAL A N 1
ATOM 1044 C CA . VAL A 1 129 ? 14.947 -5.355 -11.394 1.00 84.00 129 VAL A CA 1
ATOM 1045 C C . VAL A 1 129 ? 15.640 -6.531 -12.098 1.00 84.00 129 VAL A C 1
ATOM 1047 O O . VAL A 1 129 ? 16.707 -6.372 -12.685 1.00 84.00 129 VAL A O 1
ATOM 1050 N N . GLU A 1 130 ? 15.046 -7.720 -12.042 1.00 85.38 130 GLU A N 1
ATOM 1051 C CA . GLU A 1 130 ? 15.560 -8.942 -12.674 1.00 85.38 130 GLU A CA 1
ATOM 1052 C C . GLU A 1 130 ? 15.081 -9.119 -14.118 1.00 85.38 130 GLU A C 1
ATOM 1054 O O . GLU A 1 130 ? 15.744 -9.771 -14.917 1.00 85.38 130 GLU A O 1
ATOM 1059 N N . CYS A 1 131 ? 13.960 -8.494 -14.486 1.00 88.06 131 CYS A N 1
ATOM 1060 C CA . CYS A 1 131 ? 13.378 -8.610 -15.823 1.00 88.06 131 CYS A CA 1
ATOM 1061 C C . CYS A 1 131 ? 13.920 -7.571 -16.816 1.00 88.06 131 CYS A C 1
ATOM 1063 O O . CYS A 1 131 ? 13.543 -7.600 -17.989 1.00 88.06 131 CYS A O 1
ATOM 1065 N N . LEU A 1 132 ? 14.778 -6.643 -16.377 1.00 89.31 132 LEU A N 1
ATOM 1066 C CA . LEU A 1 132 ? 15.405 -5.665 -17.261 1.00 89.31 132 LEU A CA 1
ATOM 1067 C C . LEU A 1 132 ? 16.582 -6.295 -18.023 1.00 89.31 132 LEU A C 1
ATOM 1069 O O . LEU A 1 132 ? 17.747 -6.173 -17.641 1.00 89.31 132 LEU A O 1
ATOM 1073 N N . LEU A 1 133 ? 16.252 -6.965 -19.124 1.00 90.06 133 LEU A N 1
ATOM 1074 C CA . LEU A 1 133 ? 17.201 -7.666 -19.984 1.00 90.06 133 LEU A CA 1
ATOM 1075 C C . LEU A 1 133 ? 17.280 -7.005 -21.362 1.00 90.06 133 LEU A C 1
ATOM 1077 O O . LEU A 1 133 ? 16.280 -6.545 -21.917 1.00 90.06 133 LEU A O 1
ATOM 1081 N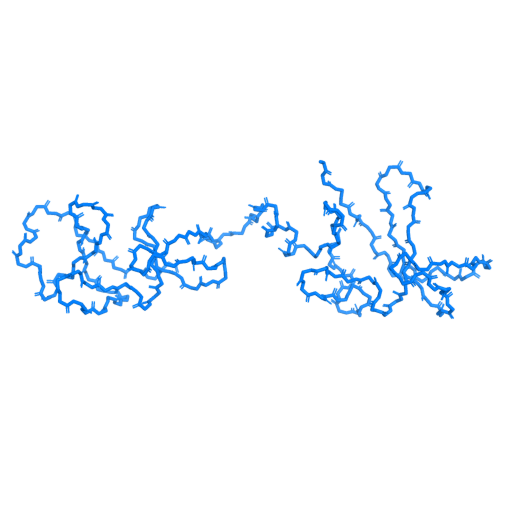 N . CYS A 1 134 ? 18.468 -7.011 -21.962 1.00 89.69 134 CYS A N 1
ATOM 1082 C CA . CYS A 1 134 ? 18.642 -6.627 -23.354 1.00 89.69 134 CYS A CA 1
ATOM 1083 C C . CYS A 1 134 ? 17.840 -7.566 -24.263 1.00 89.69 134 CYS A C 1
ATOM 1085 O O . CYS A 1 134 ? 17.991 -8.784 -24.225 1.00 89.69 134 CYS A O 1
ATOM 1087 N N . SER A 1 135 ? 17.035 -7.006 -25.157 1.00 87.25 135 SER A N 1
ATOM 1088 C CA . SER A 1 135 ? 16.185 -7.789 -26.058 1.00 87.25 135 SER A CA 1
ATOM 1089 C C . SER A 1 135 ? 16.981 -8.634 -27.059 1.00 87.25 135 SER A C 1
ATOM 1091 O O . SER A 1 135 ? 16.453 -9.626 -27.546 1.00 87.25 135 SER A O 1
ATOM 1093 N N . LYS A 1 136 ? 18.231 -8.247 -27.362 1.00 86.00 136 LYS A N 1
ATOM 1094 C CA . LYS A 1 136 ? 19.124 -8.960 -28.289 1.00 86.00 136 LYS A CA 1
ATOM 1095 C C . LYS A 1 136 ? 19.984 -10.005 -27.569 1.00 86.00 136 LYS A C 1
ATOM 1097 O O . LYS A 1 136 ? 19.845 -11.188 -27.832 1.00 86.00 136 LYS A O 1
ATOM 1102 N N . CYS A 1 137 ? 20.849 -9.578 -26.648 1.00 88.44 137 CYS A N 1
ATOM 1103 C CA . CYS A 1 137 ? 21.814 -10.471 -25.991 1.00 88.44 137 CYS A CA 1
ATOM 1104 C C . CYS A 1 137 ? 21.335 -11.056 -24.656 1.00 88.44 137 CYS A C 1
ATOM 1106 O O . CYS A 1 137 ? 22.097 -11.763 -24.004 1.00 88.44 137 CYS A O 1
ATOM 1108 N N . LYS A 1 138 ? 20.117 -10.716 -24.208 1.00 88.25 138 LYS A N 1
ATOM 1109 C CA . LYS A 1 138 ? 19.523 -11.154 -22.931 1.00 88.25 138 LYS A CA 1
ATOM 1110 C C . LYS A 1 138 ? 20.356 -10.836 -21.683 1.00 88.25 138 LYS A C 1
ATOM 1112 O O . LYS A 1 138 ? 20.028 -11.303 -20.602 1.00 88.25 138 LYS A O 1
ATOM 1117 N N . GLN A 1 139 ? 21.377 -9.986 -21.804 1.00 88.38 139 GLN A N 1
ATOM 1118 C CA . GLN A 1 139 ? 22.169 -9.515 -20.673 1.00 88.38 139 GLN A CA 1
ATOM 1119 C C . GLN A 1 139 ? 21.358 -8.577 -19.785 1.00 88.38 139 GLN A C 1
ATOM 1121 O O . GLN A 1 139 ? 20.604 -7.735 -20.285 1.00 88.38 139 GLN A O 1
ATOM 1126 N N . ARG A 1 140 ? 21.536 -8.721 -18.472 1.00 88.31 140 ARG A N 1
ATOM 1127 C CA . ARG A 1 140 ? 20.892 -7.873 -17.472 1.00 88.31 140 ARG A CA 1
ATOM 1128 C C . ARG A 1 140 ? 21.517 -6.487 -17.478 1.00 88.31 140 ARG A C 1
ATOM 1130 O O . ARG A 1 140 ? 22.735 -6.361 -17.454 1.00 88.31 140 ARG A O 1
ATOM 1137 N N . LEU A 1 141 ? 20.665 -5.469 -17.487 1.00 86.12 141 LEU A N 1
ATOM 1138 C CA . LEU A 1 141 ? 21.083 -4.078 -17.373 1.00 86.12 141 LEU A CA 1
ATOM 1139 C C . LEU A 1 141 ? 21.055 -3.660 -15.903 1.00 86.12 141 LEU A C 1
ATOM 1141 O O . LEU A 1 141 ? 20.044 -3.831 -15.218 1.00 86.12 141 LEU A O 1
ATOM 1145 N N . SER A 1 142 ? 22.160 -3.098 -15.438 1.00 84.06 142 SER A N 1
ATOM 1146 C CA . SER A 1 142 ? 22.344 -2.591 -14.082 1.00 84.06 142 SER A CA 1
ATOM 1147 C C . SER A 1 142 ? 22.520 -1.074 -14.084 1.00 84.06 142 SER A C 1
ATOM 1149 O O . SER A 1 142 ? 22.677 -0.434 -15.125 1.00 84.06 142 SER A O 1
ATOM 1151 N N . THR A 1 143 ? 22.447 -0.462 -12.903 1.00 84.38 143 THR A N 1
ATOM 1152 C CA . THR A 1 143 ? 22.684 0.978 -12.738 1.00 84.38 143 THR A CA 1
ATOM 1153 C C . THR A 1 143 ? 24.029 1.369 -13.353 1.00 84.38 143 THR A C 1
ATOM 1155 O O . THR A 1 143 ? 25.040 0.736 -13.071 1.00 84.38 143 THR A O 1
ATOM 1158 N N . GLY A 1 144 ? 24.041 2.423 -14.168 1.00 82.38 144 GLY A N 1
ATOM 1159 C CA . GLY A 1 144 ? 25.214 2.872 -14.922 1.00 82.38 144 GLY A CA 1
ATOM 1160 C C . GLY A 1 144 ? 25.260 2.360 -16.363 1.00 82.38 144 GLY A C 1
ATOM 1161 O O . GLY A 1 144 ? 25.932 2.972 -17.197 1.00 82.38 144 GLY A O 1
ATOM 1162 N N . ASP A 1 145 ? 24.490 1.323 -16.702 1.00 86.25 145 ASP A N 1
ATOM 1163 C CA . ASP A 1 145 ? 24.466 0.805 -18.063 1.00 86.25 145 ASP A CA 1
ATOM 1164 C C . ASP A 1 145 ? 23.742 1.747 -19.022 1.00 86.25 145 ASP A C 1
ATOM 1166 O O . ASP A 1 145 ? 22.696 2.341 -18.732 1.00 86.25 145 ASP A O 1
ATOM 1170 N N . LYS A 1 146 ? 24.306 1.849 -20.225 1.00 87.81 146 LYS A N 1
ATOM 1171 C CA . LYS A 1 146 ? 23.718 2.599 -21.331 1.00 87.81 146 LYS A CA 1
ATOM 1172 C C . LYS A 1 146 ? 22.776 1.685 -22.106 1.00 87.81 146 LYS A C 1
ATOM 1174 O O . LYS A 1 146 ? 23.175 0.606 -22.558 1.00 87.81 146 LYS A O 1
ATOM 1179 N N . TYR A 1 147 ? 21.561 2.159 -22.356 1.00 87.56 147 TYR A N 1
ATOM 1180 C CA . TYR A 1 147 ? 20.566 1.446 -23.149 1.00 87.56 147 TYR A CA 1
ATOM 1181 C C . TYR A 1 147 ? 19.894 2.338 -24.200 1.00 87.56 147 TYR A C 1
ATOM 1183 O O . TYR A 1 147 ? 19.950 3.570 -24.162 1.00 87.56 147 TYR A O 1
ATOM 1191 N N . VAL A 1 148 ? 19.253 1.680 -25.163 1.00 87.88 148 VAL A N 1
ATOM 1192 C CA . VAL A 1 148 ? 18.374 2.288 -26.163 1.00 87.88 148 VAL A CA 1
ATOM 1193 C C . VAL A 1 148 ? 17.017 1.604 -26.098 1.00 87.88 148 VAL A C 1
ATOM 1195 O O . VAL A 1 148 ? 16.948 0.378 -26.008 1.00 87.88 148 VAL A O 1
ATOM 1198 N N . LEU A 1 149 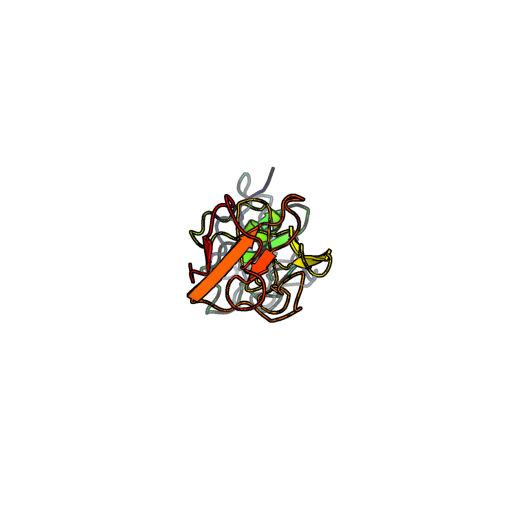? 15.942 2.384 -26.169 1.00 85.62 149 LEU A N 1
ATOM 1199 C CA . LEU A 1 149 ? 14.594 1.846 -26.339 1.00 85.62 149 LEU A CA 1
ATOM 1200 C C . LEU A 1 149 ? 14.414 1.317 -27.768 1.00 85.62 149 LEU A C 1
ATOM 1202 O O . LEU A 1 149 ? 14.841 1.943 -28.742 1.00 85.62 149 LEU A O 1
ATOM 1206 N N . ARG A 1 150 ? 13.792 0.147 -27.899 1.00 81.06 150 ARG A N 1
ATOM 1207 C CA . ARG A 1 150 ? 13.393 -0.404 -29.195 1.00 81.06 150 ARG A CA 1
ATOM 1208 C C . ARG A 1 150 ? 12.338 0.489 -29.852 1.00 81.06 150 ARG A C 1
ATOM 1210 O O . ARG A 1 150 ? 11.616 1.220 -29.181 1.00 81.06 150 ARG A O 1
ATOM 1217 N N . SER A 1 151 ? 12.254 0.413 -31.178 1.00 76.00 151 SER A N 1
ATOM 1218 C CA . SER A 1 151 ? 11.289 1.175 -31.982 1.00 76.00 151 SER A CA 1
ATOM 1219 C C . SER A 1 151 ? 9.832 0.788 -31.720 1.00 76.00 151 SER A C 1
ATOM 1221 O O . SER A 1 151 ? 8.956 1.616 -31.917 1.00 76.00 151 SER A O 1
ATOM 1223 N N . ASP A 1 152 ? 9.584 -0.437 -31.253 1.00 74.88 152 ASP A N 1
ATOM 1224 C CA . ASP A 1 152 ? 8.264 -0.909 -30.810 1.00 74.88 152 ASP A CA 1
ATOM 1225 C C . ASP A 1 152 ? 7.852 -0.348 -29.437 1.00 74.88 152 ASP A C 1
ATOM 1227 O O . ASP A 1 152 ? 6.711 -0.511 -29.020 1.00 74.88 152 ASP A O 1
ATOM 1231 N N . GLY A 1 153 ? 8.766 0.318 -28.724 1.00 73.75 153 GLY A N 1
ATOM 1232 C CA . GLY A 1 153 ? 8.501 0.869 -27.402 1.00 73.75 153 GLY A CA 1
ATOM 1233 C C . GLY A 1 153 ? 8.304 -0.181 -26.308 1.00 73.75 153 GLY A C 1
ATOM 1234 O O . GLY A 1 153 ? 7.989 0.212 -25.193 1.00 73.75 153 GLY A O 1
ATOM 1235 N N . GLU A 1 154 ? 8.517 -1.474 -26.577 1.00 73.62 154 GLU A N 1
ATOM 1236 C CA . GLU A 1 154 ? 8.248 -2.569 -25.629 1.00 73.62 154 GLU A CA 1
ATOM 1237 C C . GLU A 1 154 ? 9.515 -3.222 -25.052 1.00 73.62 154 GLU A C 1
ATOM 1239 O O . GLU A 1 154 ? 9.435 -4.131 -24.226 1.00 73.62 154 GLU A O 1
ATOM 1244 N N . GLY A 1 155 ? 10.708 -2.755 -25.428 1.00 81.06 155 GLY A N 1
ATOM 1245 C CA . GLY A 1 155 ? 11.945 -3.330 -24.907 1.00 81.06 155 GLY A CA 1
ATOM 1246 C C . GLY A 1 155 ? 13.166 -2.430 -24.996 1.00 81.06 155 GLY A C 1
ATOM 1247 O O . GLY A 1 155 ? 13.154 -1.353 -25.593 1.00 81.06 155 GLY A O 1
ATOM 1248 N N . VAL A 1 156 ? 14.254 -2.902 -24.391 1.00 87.12 156 VAL A N 1
ATOM 1249 C CA . VAL A 1 156 ? 15.552 -2.219 -24.350 1.00 87.12 156 VAL A CA 1
ATOM 1250 C C . VAL A 1 156 ? 16.644 -3.024 -25.021 1.00 87.12 156 VAL A C 1
ATOM 1252 O O . VAL A 1 156 ? 16.611 -4.254 -25.045 1.00 87.12 156 VAL A O 1
ATOM 1255 N N . VAL A 1 157 ? 17.646 -2.324 -25.536 1.00 88.69 157 VAL A N 1
ATOM 1256 C CA . VAL A 1 157 ? 18.871 -2.898 -26.092 1.00 88.69 157 VAL A CA 1
ATOM 1257 C C . VAL A 1 157 ? 20.068 -2.239 -25.412 1.00 88.69 157 VAL A C 1
ATOM 1259 O O . VAL A 1 157 ? 20.145 -1.012 -25.354 1.00 88.69 157 VAL A O 1
ATOM 1262 N N . CYS A 1 158 ? 21.001 -3.036 -24.889 1.00 89.06 158 CYS A N 1
ATOM 1263 C CA . CYS A 1 158 ? 22.228 -2.524 -24.278 1.00 89.06 158 CYS A CA 1
ATOM 1264 C C . CYS A 1 158 ? 23.169 -1.941 -25.340 1.00 89.06 158 CYS A C 1
ATOM 1266 O O . CYS A 1 158 ? 23.329 -2.518 -26.420 1.00 89.06 158 CYS A O 1
ATOM 1268 N N . LEU A 1 159 ? 23.847 -0.836 -25.025 1.00 85.38 159 LEU A N 1
ATOM 1269 C CA . LEU A 1 159 ? 24.845 -0.282 -25.943 1.00 85.38 159 LEU A CA 1
ATOM 1270 C C . LEU A 1 159 ? 26.137 -1.097 -25.959 1.00 85.38 159 LEU A C 1
ATOM 1272 O O . LEU A 1 159 ? 26.753 -1.187 -27.014 1.00 85.38 159 LEU A O 1
ATOM 1276 N N . LEU A 1 160 ? 26.519 -1.692 -24.826 1.00 82.38 160 LEU A N 1
ATOM 1277 C CA . LEU A 1 160 ? 27.805 -2.375 -24.674 1.00 82.38 160 LEU A CA 1
ATOM 1278 C C . LEU A 1 160 ? 27.982 -3.512 -25.693 1.00 82.38 160 LEU A C 1
ATOM 1280 O O . LEU A 1 160 ? 28.949 -3.512 -26.442 1.00 82.38 160 LEU A O 1
ATOM 1284 N N . ASN A 1 161 ? 27.000 -4.418 -25.785 1.00 81.31 161 ASN A N 1
ATOM 1285 C CA . ASN A 1 161 ? 27.106 -5.610 -26.640 1.00 81.31 161 ASN A CA 1
ATOM 1286 C C . ASN A 1 161 ? 26.297 -5.509 -27.942 1.00 81.31 161 ASN A C 1
ATOM 1288 O O . ASN A 1 161 ? 26.447 -6.339 -28.830 1.00 81.31 161 ASN A O 1
ATOM 1292 N N . CYS A 1 162 ? 25.376 -4.548 -28.055 1.00 81.62 162 CYS A N 1
ATOM 1293 C CA . CYS A 1 162 ? 24.409 -4.496 -29.159 1.00 81.62 162 CYS A CA 1
ATOM 1294 C C . CYS A 1 162 ? 24.231 -3.090 -29.760 1.00 81.62 162 CYS A C 1
ATOM 1296 O O . CYS A 1 162 ? 23.355 -2.890 -30.604 1.00 81.62 162 CYS A O 1
ATOM 1298 N N . GLY A 1 163 ? 25.032 -2.112 -29.320 1.00 66.62 163 GLY A N 1
ATOM 1299 C CA . GLY A 1 163 ? 24.889 -0.695 -29.665 1.00 66.62 163 GLY A CA 1
ATOM 1300 C C . GLY A 1 163 ? 25.390 -0.292 -31.052 1.00 66.62 163 GLY A C 1
ATOM 1301 O O . GLY A 1 163 ? 25.138 0.844 -31.453 1.00 66.62 163 GLY A O 1
ATOM 1302 N N . GLY A 1 164 ? 26.049 -1.193 -31.791 1.00 65.56 164 GLY A N 1
ATOM 1303 C CA . GLY A 1 164 ? 26.575 -0.918 -33.137 1.00 65.56 164 GLY A CA 1
ATOM 1304 C C . GLY A 1 164 ? 25.508 -0.450 -34.139 1.00 65.56 164 GLY A C 1
ATOM 1305 O O . GLY A 1 164 ? 25.777 0.414 -34.970 1.00 65.56 164 GLY A O 1
ATOM 1306 N N . ASP A 1 165 ? 24.264 -0.914 -33.982 1.00 61.16 165 ASP A N 1
ATOM 1307 C CA . ASP A 1 165 ? 23.140 -0.564 -34.867 1.00 61.16 165 ASP A CA 1
ATOM 1308 C C . ASP A 1 165 ? 22.362 0.691 -34.426 1.00 61.16 165 ASP A C 1
ATOM 1310 O O . ASP A 1 165 ? 21.375 1.074 -35.051 1.00 61.16 165 ASP A O 1
ATOM 1314 N N . ALA A 1 166 ? 22.745 1.343 -33.324 1.00 58.69 166 ALA A N 1
ATOM 1315 C CA . ALA A 1 166 ? 21.955 2.414 -32.708 1.00 58.69 166 ALA A CA 1
ATOM 1316 C C . ALA A 1 166 ? 22.247 3.822 -33.272 1.00 58.69 166 ALA A C 1
ATOM 1318 O O . ALA A 1 166 ? 22.191 4.814 -32.534 1.00 58.69 166 ALA A O 1
ATOM 1319 N N . ARG A 1 167 ? 22.571 3.940 -34.567 1.00 55.47 167 ARG A N 1
ATOM 1320 C CA . ARG A 1 167 ? 22.752 5.245 -35.226 1.00 55.47 167 ARG A CA 1
ATOM 1321 C C . ARG A 1 167 ? 21.413 6.004 -35.226 1.00 55.47 167 ARG A C 1
ATOM 1323 O O . ARG A 1 167 ? 20.421 5.511 -35.747 1.00 55.47 167 ARG A O 1
ATOM 1330 N N . GLY A 1 168 ? 21.373 7.171 -34.572 1.00 60.03 168 GLY A N 1
ATOM 1331 C CA . GLY A 1 168 ? 20.208 8.072 -34.531 1.00 60.03 168 GLY A CA 1
ATOM 1332 C C . GLY A 1 168 ? 19.187 7.858 -33.401 1.00 60.03 168 GLY A C 1
ATOM 1333 O O . GLY A 1 168 ? 18.233 8.626 -33.304 1.00 60.03 168 GLY A O 1
ATOM 1334 N N . ARG A 1 169 ? 19.353 6.865 -32.514 1.00 67.62 169 ARG A N 1
ATOM 1335 C CA . ARG A 1 169 ? 18.401 6.629 -31.405 1.00 67.62 169 ARG A CA 1
ATOM 1336 C C . ARG A 1 169 ? 18.817 7.343 -30.115 1.00 67.62 169 ARG A C 1
ATOM 1338 O O . ARG A 1 169 ? 20.001 7.376 -29.777 1.00 67.62 169 ARG A O 1
ATOM 1345 N N . LYS A 1 170 ? 17.838 7.869 -29.362 1.00 67.56 170 LYS A N 1
ATOM 1346 C CA . LYS A 1 170 ? 18.067 8.500 -28.049 1.00 67.56 170 LYS A CA 1
ATOM 1347 C C . LYS A 1 170 ? 18.666 7.481 -27.076 1.00 67.56 170 LYS A C 1
ATOM 1349 O O . LYS A 1 170 ? 18.048 6.465 -26.764 1.00 67.56 170 LYS A O 1
ATOM 1354 N N . ARG A 1 171 ? 19.884 7.768 -26.620 1.00 79.00 171 ARG A N 1
ATOM 1355 C CA . ARG A 1 171 ? 20.625 6.962 -25.646 1.00 79.00 171 ARG A CA 1
ATOM 1356 C C . ARG A 1 171 ? 20.216 7.404 -24.249 1.00 79.00 171 ARG A C 1
ATOM 1358 O O . ARG A 1 171 ? 20.187 8.601 -23.977 1.00 79.00 171 ARG A O 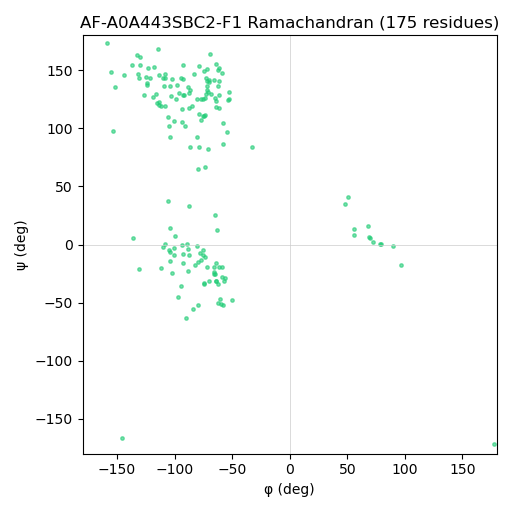1
ATOM 1365 N N . ALA A 1 172 ? 19.924 6.448 -23.383 1.00 79.62 172 ALA A N 1
ATOM 1366 C CA . ALA A 1 172 ? 19.614 6.703 -21.987 1.00 79.62 172 ALA A CA 1
ATOM 1367 C C . ALA A 1 172 ? 20.582 5.925 -21.094 1.00 79.62 172 ALA A C 1
ATOM 1369 O O . ALA A 1 172 ? 21.124 4.887 -21.483 1.00 79.62 172 ALA A O 1
ATOM 1370 N N . VAL A 1 173 ? 20.816 6.458 -19.900 1.00 81.19 173 VAL A N 1
ATOM 1371 C CA . VAL A 1 173 ? 21.632 5.823 -18.866 1.00 81.19 173 VAL A CA 1
ATOM 1372 C C . VAL A 1 173 ? 20.699 5.371 -17.757 1.00 81.19 173 VAL A C 1
ATOM 1374 O O . VAL A 1 173 ? 19.766 6.090 -17.387 1.00 81.19 173 VAL A O 1
ATOM 1377 N N . LEU A 1 174 ? 20.914 4.160 -17.249 1.00 80.75 174 LEU A N 1
ATOM 1378 C CA . LEU A 1 174 ? 20.126 3.656 -16.139 1.00 80.75 174 LEU A CA 1
ATOM 1379 C C . LEU A 1 174 ? 20.602 4.298 -14.833 1.00 80.75 174 LEU A C 1
ATOM 1381 O O . LEU A 1 174 ? 21.674 3.979 -14.327 1.00 80.75 174 LEU A O 1
ATOM 1385 N N . HIS A 1 175 ? 19.801 5.209 -14.288 1.00 73.56 175 HIS A N 1
ATOM 1386 C CA . HIS A 1 175 ? 20.079 5.856 -13.008 1.00 73.56 175 HIS A CA 1
ATOM 1387 C C . HIS A 1 175 ? 19.235 5.242 -11.895 1.00 73.56 175 HIS A C 1
ATOM 1389 O O . HIS A 1 175 ? 18.056 4.934 -12.090 1.00 73.56 175 HIS A O 1
ATOM 1395 N N . LYS A 1 176 ? 19.829 5.121 -10.706 1.00 64.19 176 LYS A N 1
ATOM 1396 C CA . LYS A 1 176 ? 19.090 4.843 -9.476 1.00 64.19 176 LYS A CA 1
ATOM 1397 C C . LYS A 1 176 ? 18.355 6.130 -9.096 1.00 64.19 176 LYS A C 1
ATOM 1399 O O . LYS A 1 176 ? 19.007 7.135 -8.823 1.00 64.19 176 LYS A O 1
ATOM 1404 N N . LYS A 1 177 ? 17.026 6.114 -9.190 1.00 56.81 177 LYS A N 1
ATOM 1405 C CA . LYS A 1 177 ? 16.179 7.181 -8.648 1.00 56.81 177 LYS A CA 1
ATOM 1406 C C . LYS A 1 177 ? 15.991 7.001 -7.151 1.00 56.81 177 LYS A C 1
ATOM 1408 O O . LYS A 1 177 ? 15.997 5.830 -6.708 1.00 56.81 177 LYS A O 1
#

Radius of gyration: 25.25 Å; Cα contacts (8 Å, |Δi|>4): 310; chains: 1; bounding box: 54×23×70 Å

Organism: NCBI:txid299467

pLDDT: mean 73.26, std 13.81, range [39.69, 90.06]

Mean predicted aligned error: 15.69 Å

Secondary structure (DSSP, 8-state):
-PEEE--B-------SS---B-TTT--B--SSSEEEE--SS-GGG-EEEETTTTSB-TTT--BTTSTTTTTSPEEEETTEEEEHHHHHHHHT----SS----EE-TTT--EE-TTS-EEESSSS-EEETTT-BBTTT-PBP-TT-EEEE-TTSS-EEEHHHHGGG-TTPPEEE----